Protein AF-A0A7Y9NQ61-F1 (afdb_monomer_lite)

Secondary structure (DSSP, 8-state):
-------------------------------------------------TT----HHHHHHHHHHHHHHHHHHHHHHHHHHHHHHHHHHHHHHHHHHHHHHHHHHHHHHHHHHHHHHHHHHHHHHHHHHHHHHSTT--GGGSSS--------PPPP-HHHHHHHHTSGGGGS-HHHHHHHHHHHHHHHHHHHHHHHHHHHHHHHHGGGGT---GGG--HHHHHHHHHHHHHHHHHHHHHHTTT------------------------PPPP-------------------

Radius of gyration: 41.76 Å; chains: 1; bounding box: 123×65×98 Å

Structure (mmCIF, N/CA/C/O backbone):
data_AF-A0A7Y9NQ61-F1
#
_entry.id   AF-A0A7Y9NQ61-F1
#
loop_
_atom_site.group_PDB
_atom_site.id
_atom_site.type_symbol
_atom_site.label_atom_id
_atom_site.label_alt_id
_atom_site.label_comp_id
_atom_site.label_asym_id
_atom_site.label_entity_id
_atom_site.label_seq_id
_atom_site.pdbx_PDB_ins_code
_atom_site.Cartn_x
_atom_site.Cartn_y
_atom_site.Cartn_z
_atom_site.occupancy
_atom_site.B_iso_or_equiv
_atom_site.auth_seq_id
_atom_site.auth_comp_id
_atom_site.auth_asym_id
_atom_site.auth_atom_id
_atom_site.pdbx_PDB_model_num
ATOM 1 N N . MET A 1 1 ? 23.836 -28.322 30.848 1.00 47.44 1 MET A N 1
ATOM 2 C CA . MET A 1 1 ? 25.249 -28.481 30.448 1.00 47.44 1 MET A CA 1
ATOM 3 C C . MET A 1 1 ? 25.381 -29.838 29.792 1.00 47.44 1 MET A C 1
ATOM 5 O O . MET A 1 1 ? 24.986 -30.817 30.416 1.00 47.44 1 MET A O 1
ATOM 9 N N . PRO A 1 2 ? 25.685 -29.853 28.490 1.00 51.34 2 PRO A N 1
ATOM 10 C CA . PRO A 1 2 ? 27.074 -29.831 28.038 1.00 51.34 2 PRO A CA 1
ATOM 11 C C . PRO A 1 2 ? 27.407 -28.617 27.159 1.00 51.34 2 PRO A C 1
ATOM 13 O O . PRO A 1 2 ? 26.544 -27.798 26.853 1.00 51.34 2 PRO A O 1
ATOM 16 N N . GLU A 1 3 ? 28.698 -28.499 26.886 1.00 49.50 3 GLU A N 1
ATOM 17 C CA . GLU A 1 3 ? 29.462 -27.309 26.527 1.00 49.50 3 GLU A CA 1
ATOM 18 C C . GLU A 1 3 ? 29.485 -27.003 25.019 1.00 49.50 3 GLU A C 1
ATOM 20 O O . GLU A 1 3 ? 29.396 -27.891 24.173 1.00 49.50 3 GLU A O 1
ATOM 25 N N . THR A 1 4 ? 29.641 -25.715 24.709 1.00 51.59 4 THR A N 1
ATOM 26 C CA . THR A 1 4 ? 30.076 -25.140 23.426 1.00 51.59 4 THR A CA 1
ATOM 27 C C . THR A 1 4 ? 31.520 -25.510 23.085 1.00 51.59 4 THR A C 1
ATOM 29 O O . THR A 1 4 ? 32.351 -25.551 23.992 1.00 51.59 4 THR A O 1
ATOM 32 N N . PRO A 1 5 ? 31.879 -25.568 21.791 1.00 59.50 5 PRO A N 1
ATOM 33 C CA . PRO A 1 5 ? 33.210 -25.200 21.349 1.00 59.50 5 PRO A CA 1
ATOM 34 C C . PRO A 1 5 ? 33.214 -23.829 20.662 1.00 59.50 5 PRO A C 1
ATOM 36 O O . PRO A 1 5 ? 32.501 -23.569 19.693 1.00 59.50 5 PRO A O 1
ATOM 39 N N . ASP A 1 6 ? 34.072 -22.990 21.229 1.00 44.34 6 ASP A N 1
ATOM 40 C CA . ASP A 1 6 ? 34.696 -21.782 20.702 1.00 44.34 6 ASP A CA 1
ATOM 41 C C . ASP A 1 6 ? 35.249 -21.984 19.280 1.00 44.34 6 ASP A C 1
ATOM 43 O O . ASP A 1 6 ? 35.941 -22.969 19.016 1.00 44.34 6 ASP A O 1
ATOM 47 N N . ILE A 1 7 ? 35.029 -21.015 18.387 1.00 44.81 7 ILE A N 1
ATOM 48 C CA . ILE A 1 7 ? 35.873 -20.834 17.197 1.00 44.81 7 ILE A CA 1
ATOM 49 C C . ILE A 1 7 ? 36.280 -19.362 17.135 1.00 44.81 7 ILE A C 1
ATOM 51 O O . ILE A 1 7 ? 35.632 -18.523 16.514 1.00 44.81 7 ILE A O 1
ATOM 55 N N . SER A 1 8 ? 37.393 -19.086 17.810 1.00 45.03 8 SER A N 1
ATOM 56 C CA . SER A 1 8 ? 38.247 -17.920 17.630 1.00 45.03 8 SER A CA 1
ATOM 57 C C . SER A 1 8 ? 39.513 -18.378 16.905 1.00 45.03 8 SER A C 1
ATOM 59 O O . SER A 1 8 ? 40.237 -19.237 17.408 1.00 45.03 8 SER A O 1
ATOM 61 N N . ALA A 1 9 ? 39.783 -17.825 15.721 1.00 41.53 9 ALA A N 1
ATOM 62 C CA . ALA A 1 9 ? 41.079 -17.949 15.060 1.00 41.53 9 ALA A CA 1
ATOM 63 C C . ALA A 1 9 ? 41.354 -16.734 14.156 1.00 41.53 9 ALA A C 1
ATOM 65 O O . ALA A 1 9 ? 40.892 -16.650 13.025 1.00 41.53 9 ALA A O 1
ATOM 66 N N . ALA A 1 10 ? 42.092 -15.793 14.742 1.00 38.78 10 ALA A N 1
ATOM 67 C CA . ALA A 1 10 ? 43.273 -15.103 14.218 1.00 38.78 10 ALA A CA 1
ATOM 68 C C . ALA A 1 10 ? 43.321 -14.565 12.765 1.00 38.78 10 ALA A C 1
ATOM 70 O O . ALA A 1 10 ? 43.335 -15.286 11.773 1.00 38.78 10 ALA A O 1
ATOM 71 N N . VAL A 1 11 ? 43.544 -13.249 12.737 1.00 43.88 11 VAL A N 1
ATOM 72 C CA . VAL A 1 11 ? 44.106 -12.369 11.696 1.00 43.88 11 VAL A CA 1
ATOM 73 C C . VAL A 1 11 ? 45.513 -12.822 11.248 1.00 43.88 11 VAL A C 1
ATOM 75 O O . VAL A 1 11 ? 46.249 -13.411 12.042 1.00 43.88 11 VAL A O 1
ATOM 78 N N . PRO A 1 12 ? 45.951 -12.432 10.036 1.00 46.66 12 PRO A N 1
ATOM 79 C CA . PRO A 1 12 ? 47.188 -11.653 9.972 1.00 46.66 12 PRO A CA 1
ATOM 80 C C . PRO A 1 12 ? 47.055 -10.368 9.145 1.00 46.66 12 PRO A C 1
ATOM 82 O O . PRO A 1 12 ? 46.331 -10.283 8.155 1.00 46.66 12 PRO A O 1
ATOM 85 N N . ALA A 1 13 ? 47.775 -9.363 9.631 1.00 38.78 13 ALA A N 1
ATOM 86 C CA . ALA A 1 13 ? 47.924 -8.033 9.081 1.00 38.78 13 ALA A CA 1
ATOM 87 C C . ALA A 1 13 ? 48.978 -7.978 7.959 1.00 38.78 13 ALA A C 1
ATOM 89 O O . ALA A 1 13 ? 49.832 -8.855 7.858 1.00 38.78 13 ALA A O 1
ATOM 90 N N . GLU A 1 14 ? 48.940 -6.841 7.255 1.00 35.41 14 GLU A N 1
ATOM 91 C CA . GLU A 1 14 ? 50.083 -6.111 6.686 1.00 35.41 14 GLU A CA 1
ATOM 92 C C . GLU A 1 14 ? 50.612 -6.530 5.301 1.00 35.41 14 GLU A C 1
ATOM 94 O O . GLU A 1 14 ? 51.204 -7.590 5.131 1.00 35.41 14 GLU A O 1
ATOM 99 N N . ALA A 1 15 ? 50.446 -5.630 4.317 1.00 35.84 15 ALA A N 1
ATOM 100 C CA . ALA A 1 15 ? 51.548 -5.043 3.532 1.00 35.84 15 ALA A CA 1
ATOM 101 C C . ALA A 1 15 ? 51.015 -4.099 2.425 1.00 35.84 15 ALA A C 1
ATOM 103 O O . ALA A 1 15 ? 50.496 -4.542 1.404 1.00 35.84 15 ALA A O 1
ATOM 104 N N . THR A 1 16 ? 51.197 -2.789 2.606 1.00 45.03 16 THR A N 1
ATOM 105 C CA . THR A 1 16 ? 51.339 -1.791 1.517 1.00 45.03 16 THR A CA 1
ATOM 106 C C . THR A 1 16 ? 52.803 -1.841 1.047 1.00 45.03 16 THR A C 1
ATOM 108 O O . THR A 1 16 ? 53.649 -2.051 1.923 1.00 45.03 16 THR A O 1
ATOM 111 N N . PRO A 1 17 ? 53.178 -1.670 -0.248 1.00 47.31 17 PRO A N 1
ATOM 112 C CA . PRO A 1 17 ? 53.414 -0.331 -0.863 1.00 47.31 17 PRO A CA 1
ATOM 113 C C . PRO A 1 17 ? 53.384 -0.359 -2.437 1.00 47.31 17 PRO A C 1
ATOM 115 O O . PRO A 1 17 ? 52.896 -1.341 -2.992 1.00 47.31 17 PRO A O 1
ATOM 118 N N . PRO A 1 18 ? 54.001 0.574 -3.209 1.00 48.72 18 PRO A N 1
ATOM 119 C CA . PRO A 1 18 ? 54.004 2.046 -3.178 1.00 48.72 18 PRO A CA 1
ATOM 120 C C . PRO A 1 18 ? 53.560 2.708 -4.516 1.00 48.72 18 PRO A C 1
ATOM 122 O O . PRO A 1 18 ? 53.346 2.064 -5.541 1.00 48.72 18 PRO A O 1
ATOM 125 N N . LEU A 1 19 ? 53.486 4.044 -4.465 1.00 44.78 19 LEU A N 1
ATOM 126 C CA . LEU A 1 19 ? 53.470 5.026 -5.560 1.00 44.78 19 LEU A CA 1
ATOM 127 C C . LEU A 1 19 ? 54.541 4.780 -6.645 1.00 44.78 19 LEU A C 1
ATOM 129 O O . LEU A 1 19 ? 55.659 4.381 -6.329 1.00 44.78 19 LEU A O 1
ATOM 133 N N . SER A 1 20 ? 54.227 5.135 -7.898 1.00 41.62 20 SER A N 1
ATOM 134 C CA . SER A 1 20 ? 55.217 5.346 -8.965 1.00 41.62 20 SER A CA 1
ATOM 135 C C . SER A 1 20 ? 55.001 6.717 -9.603 1.00 41.62 20 SER A C 1
ATOM 137 O O . SER A 1 20 ? 54.207 6.881 -10.529 1.00 41.62 20 SER A O 1
ATOM 139 N N . GLU A 1 21 ? 55.730 7.692 -9.076 1.00 39.34 21 GLU A N 1
ATOM 140 C CA . GLU A 1 21 ? 56.086 8.941 -9.741 1.00 39.34 21 GLU A CA 1
ATOM 141 C C . GLU A 1 21 ? 57.139 8.636 -10.818 1.00 39.34 21 GLU A C 1
ATOM 143 O O . GLU A 1 21 ? 58.031 7.812 -10.614 1.00 39.34 21 GLU A O 1
ATOM 148 N N . GLY A 1 22 ? 57.017 9.269 -11.982 1.00 35.84 22 GLY A N 1
ATOM 149 C CA . GLY A 1 22 ? 58.018 9.223 -13.045 1.00 35.84 22 GLY A CA 1
ATOM 150 C C . GLY A 1 22 ? 58.553 10.624 -13.286 1.00 35.84 22 GLY A C 1
ATOM 151 O O . GLY A 1 22 ? 57.993 11.360 -14.095 1.00 35.84 22 GLY A O 1
ATOM 152 N N . GLU A 1 23 ? 59.610 10.981 -12.561 1.00 36.97 23 GLU A N 1
ATOM 153 C CA . GLU A 1 23 ? 60.372 12.220 -12.702 1.00 36.97 23 GLU A CA 1
ATOM 154 C C . GLU A 1 23 ? 61.667 11.951 -13.505 1.00 36.97 23 GLU A C 1
ATOM 156 O O . GLU A 1 23 ? 62.421 11.028 -13.213 1.00 36.97 23 GLU A O 1
ATOM 161 N N . THR A 1 24 ? 61.836 12.728 -14.577 1.00 39.59 24 THR A N 1
ATOM 162 C CA . THR A 1 24 ? 63.038 13.420 -15.096 1.00 39.59 24 THR A CA 1
ATOM 163 C C . THR A 1 24 ? 64.467 12.868 -14.888 1.00 39.59 24 THR A C 1
ATOM 165 O O . THR A 1 24 ? 64.919 12.681 -13.768 1.00 39.59 24 THR A O 1
ATOM 168 N N . ALA A 1 25 ? 65.240 12.815 -15.988 1.00 38.78 25 ALA A N 1
ATOM 169 C CA . ALA A 1 25 ? 66.661 13.225 -16.123 1.00 38.78 25 ALA A CA 1
ATOM 170 C C . ALA A 1 25 ? 67.009 13.176 -17.635 1.00 38.78 25 ALA A C 1
ATOM 172 O O . ALA A 1 25 ? 66.718 12.173 -18.279 1.00 38.78 25 ALA A O 1
ATOM 173 N N . GLU A 1 26 ? 67.403 14.229 -18.362 1.00 39.06 26 GLU A N 1
ATOM 174 C CA . GLU A 1 26 ? 68.504 15.210 -18.245 1.00 39.06 26 GLU A CA 1
ATOM 175 C C . GLU A 1 26 ? 69.911 14.672 -18.604 1.00 39.06 26 GLU A C 1
ATOM 177 O O . GLU A 1 26 ? 70.307 13.596 -18.168 1.00 39.06 26 GLU A O 1
ATOM 182 N N . SER A 1 27 ? 70.658 15.522 -19.337 1.00 39.56 27 SER A N 1
ATOM 183 C CA . SER A 1 27 ? 72.094 15.507 -19.706 1.00 39.56 27 SER A CA 1
ATOM 184 C C . SER A 1 27 ? 72.518 14.676 -20.923 1.00 39.56 27 SER A C 1
ATOM 186 O O . SER A 1 27 ? 72.111 13.534 -21.077 1.00 39.56 27 SER A O 1
ATOM 188 N N . ALA A 1 28 ? 73.400 15.128 -21.821 1.00 39.84 28 ALA A N 1
ATOM 189 C CA . ALA A 1 28 ? 74.147 16.380 -22.043 1.00 39.84 28 ALA A CA 1
ATOM 190 C C . ALA A 1 28 ? 74.644 16.324 -23.521 1.00 39.84 28 ALA A C 1
ATOM 192 O O . ALA A 1 28 ? 74.730 15.234 -24.084 1.00 39.84 28 ALA A O 1
ATOM 193 N N . GLU A 1 29 ? 74.748 17.424 -24.280 1.00 37.31 29 GLU A N 1
ATOM 194 C CA . GLU A 1 29 ? 75.991 18.206 -24.512 1.00 37.31 29 GLU A CA 1
ATOM 195 C C . GLU A 1 29 ? 77.216 17.328 -24.909 1.00 37.31 29 GLU A C 1
ATOM 197 O O . GLU A 1 29 ? 77.492 16.332 -24.259 1.00 37.31 29 GLU A O 1
ATOM 202 N N . THR A 1 30 ? 78.025 17.561 -25.954 1.00 37.16 30 THR A N 1
ATOM 203 C CA . THR A 1 30 ? 78.502 18.813 -26.560 1.00 37.16 30 THR A CA 1
ATOM 204 C C . THR A 1 30 ? 79.227 18.506 -27.902 1.00 37.16 30 THR A C 1
ATOM 206 O O . THR A 1 30 ? 79.822 17.445 -28.076 1.00 37.16 30 THR A O 1
ATOM 209 N N . THR A 1 31 ? 79.329 19.532 -28.757 1.00 39.78 31 THR A N 1
ATOM 210 C CA . THR A 1 31 ? 80.504 19.916 -29.589 1.00 39.78 31 THR A CA 1
ATOM 211 C C . THR A 1 31 ? 80.646 19.509 -31.072 1.00 39.78 31 THR A C 1
ATOM 213 O O . THR A 1 31 ? 80.949 18.377 -31.425 1.00 39.78 31 THR A O 1
ATOM 216 N N . HIS A 1 32 ? 80.701 20.584 -31.871 1.00 37.72 32 HIS A N 1
ATOM 217 C CA . HIS A 1 32 ? 81.735 20.957 -32.857 1.00 37.72 32 HIS A CA 1
ATOM 218 C C . HIS A 1 32 ? 81.409 20.869 -34.361 1.00 37.72 32 HIS A C 1
ATOM 220 O O . HIS A 1 32 ? 81.296 19.809 -34.965 1.00 37.72 32 HIS A O 1
ATOM 226 N N . VAL A 1 33 ? 81.371 22.068 -34.951 1.00 48.41 33 VAL A N 1
ATOM 227 C CA . VAL A 1 33 ? 81.364 22.433 -36.379 1.00 48.41 33 VAL A CA 1
ATOM 228 C C . VAL A 1 33 ? 82.818 22.486 -36.884 1.00 48.41 33 VAL A C 1
ATOM 230 O O . VAL A 1 33 ? 83.686 22.911 -36.125 1.00 48.41 33 VAL A O 1
ATOM 233 N N . PRO A 1 34 ? 83.139 22.076 -38.122 1.00 49.44 34 PRO A N 1
ATOM 234 C CA . PRO A 1 34 ? 83.620 23.071 -39.101 1.00 49.44 34 PRO A CA 1
ATOM 235 C C . PRO A 1 34 ? 82.900 22.894 -40.453 1.00 49.44 34 PRO A C 1
ATOM 237 O O . PRO A 1 34 ? 82.621 21.783 -40.883 1.00 49.44 34 PRO A O 1
ATOM 240 N N . GLU A 1 35 ? 82.373 23.962 -41.049 1.00 44.34 35 GLU A N 1
ATOM 241 C CA . GLU A 1 35 ? 83.072 24.814 -42.030 1.00 44.34 35 GLU A CA 1
ATOM 242 C C . GLU A 1 35 ? 83.237 24.136 -43.402 1.00 44.34 35 GLU A C 1
ATOM 244 O O . GLU A 1 35 ? 84.104 23.291 -43.576 1.00 44.34 35 GLU A O 1
ATOM 249 N N . THR A 1 36 ? 82.410 24.509 -44.388 1.00 37.25 36 THR A N 1
ATOM 250 C CA . THR A 1 36 ? 82.813 25.128 -45.676 1.00 37.25 36 THR A CA 1
ATOM 251 C C . THR A 1 36 ? 81.702 25.025 -46.732 1.00 37.25 36 THR A C 1
ATOM 253 O O . THR A 1 36 ? 81.229 23.953 -47.083 1.00 37.25 36 THR A O 1
ATOM 256 N N . ALA A 1 37 ? 81.326 26.201 -47.238 1.00 48.75 37 ALA A N 1
ATOM 257 C CA . ALA A 1 37 ? 80.919 26.521 -48.605 1.00 48.75 37 ALA A CA 1
ATOM 258 C C . ALA A 1 37 ? 80.187 25.456 -49.450 1.00 48.75 37 ALA A C 1
ATOM 260 O O . ALA A 1 37 ? 80.798 24.550 -50.015 1.00 48.75 37 ALA A O 1
ATOM 261 N N . LYS A 1 38 ? 78.915 25.742 -49.743 1.00 45.53 38 LYS A N 1
ATOM 262 C CA . LYS A 1 38 ? 78.478 26.082 -51.108 1.00 45.53 38 LYS A CA 1
ATOM 263 C C . LYS A 1 38 ? 77.080 26.689 -51.050 1.00 45.53 38 LYS A C 1
ATOM 265 O O . LYS A 1 38 ? 76.120 26.014 -50.695 1.00 45.53 38 LYS A O 1
ATOM 270 N N . GLU A 1 39 ? 76.990 27.964 -51.418 1.00 52.12 39 GLU A N 1
ATOM 271 C CA . GLU A 1 39 ? 75.770 28.511 -52.001 1.00 52.12 39 GLU A CA 1
ATOM 272 C C . GLU A 1 39 ? 75.363 27.585 -53.149 1.00 52.12 39 GLU A C 1
ATOM 274 O O . GLU A 1 39 ? 76.063 27.462 -54.154 1.00 52.12 39 GLU A O 1
ATOM 279 N N . HIS A 1 40 ? 74.255 26.884 -52.968 1.00 49.75 40 HIS A N 1
ATOM 280 C CA . HIS A 1 40 ? 73.482 26.379 -54.080 1.00 49.75 40 HIS A CA 1
ATOM 281 C C . HIS A 1 40 ? 72.115 27.009 -53.906 1.00 49.75 40 HIS A C 1
ATOM 283 O O . HIS A 1 40 ? 71.378 26.666 -52.980 1.00 49.75 40 HIS A O 1
ATOM 289 N N . GLU A 1 41 ? 71.846 28.000 -54.752 1.00 52.34 41 GLU A N 1
ATOM 290 C CA . GLU A 1 41 ? 70.522 28.542 -54.988 1.00 52.34 41 GLU A CA 1
ATOM 291 C C . GLU A 1 41 ? 69.550 27.365 -55.085 1.00 52.34 41 GLU A C 1
ATOM 293 O O . GLU A 1 41 ? 69.505 26.629 -56.072 1.00 52.34 41 GLU A O 1
ATOM 298 N N . THR A 1 42 ? 68.786 27.151 -54.018 1.00 47.03 42 THR A N 1
ATOM 299 C CA . THR A 1 42 ? 67.558 26.379 -54.091 1.00 47.03 42 THR A CA 1
ATOM 300 C C . THR A 1 42 ? 66.593 27.293 -54.817 1.00 47.03 42 THR A C 1
ATOM 302 O O . THR A 1 42 ? 65.808 28.024 -54.218 1.00 47.03 42 THR A O 1
ATOM 305 N N . MET A 1 43 ? 66.717 27.304 -56.147 1.00 54.97 43 MET A N 1
ATOM 306 C CA . MET A 1 43 ? 65.609 27.662 -57.007 1.00 54.97 43 MET A CA 1
ATOM 307 C C . MET A 1 43 ? 64.423 26.884 -56.460 1.00 54.97 43 MET A C 1
ATOM 309 O O . MET A 1 43 ? 64.442 25.653 -56.412 1.00 54.97 43 MET A O 1
ATOM 313 N N . LEU A 1 44 ? 63.466 27.633 -55.928 1.00 54.59 44 LEU A N 1
ATOM 314 C CA . LEU A 1 44 ? 62.189 27.147 -55.459 1.00 54.59 44 LEU A CA 1
ATOM 315 C C . LEU A 1 44 ? 61.520 26.569 -56.707 1.00 54.59 44 LEU A C 1
ATOM 317 O O . LEU A 1 44 ? 60.838 27.281 -57.443 1.00 54.59 44 LEU A O 1
ATOM 321 N N . ASP A 1 45 ? 61.827 25.306 -57.008 1.00 52.34 45 ASP A N 1
ATOM 322 C CA . ASP A 1 45 ? 61.167 24.514 -58.032 1.00 52.34 45 ASP A CA 1
ATOM 323 C C . ASP A 1 45 ? 59.769 24.250 -57.485 1.00 52.34 45 ASP A C 1
ATOM 325 O O . ASP A 1 45 ? 59.461 23.234 -56.861 1.00 52.34 45 ASP A O 1
ATOM 329 N N . VAL A 1 46 ? 58.938 25.285 -57.605 1.00 60.19 46 VAL A N 1
ATOM 330 C CA . VAL A 1 46 ? 57.499 25.196 -57.468 1.00 60.19 46 VAL A CA 1
ATOM 331 C C . VAL A 1 46 ? 57.071 24.352 -58.651 1.00 60.19 46 VAL A C 1
ATOM 333 O O . VAL A 1 46 ? 56.691 24.871 -59.700 1.00 60.19 46 VAL A O 1
ATOM 336 N N . HIS A 1 47 ? 57.155 23.033 -58.494 1.00 61.66 47 HIS A N 1
ATOM 337 C CA . HIS A 1 47 ? 56.398 22.140 -59.341 1.00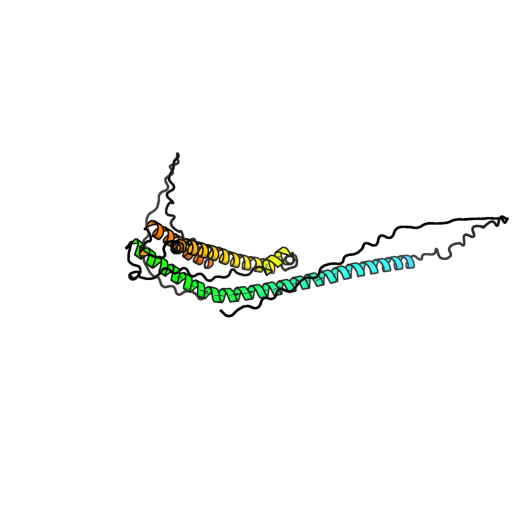 61.66 47 HIS A CA 1
ATOM 338 C C . HIS A 1 47 ? 54.952 22.647 -59.303 1.00 61.66 47 HIS A C 1
ATOM 340 O O . HIS A 1 47 ? 54.367 22.710 -58.213 1.00 61.66 47 HIS A O 1
ATOM 346 N N . PRO A 1 48 ? 54.356 23.062 -60.437 1.00 54.50 48 PRO A N 1
ATOM 347 C CA . PRO A 1 48 ? 52.929 23.302 -60.458 1.00 54.50 48 PRO A CA 1
ATOM 348 C C . PRO A 1 48 ? 52.278 22.014 -59.961 1.00 54.50 48 PRO A C 1
ATOM 350 O O . PRO A 1 48 ? 52.545 20.934 -60.489 1.00 54.50 48 PRO A O 1
ATOM 353 N N . ALA A 1 49 ? 51.493 22.116 -58.890 1.00 59.03 49 ALA A N 1
ATOM 354 C CA . ALA A 1 49 ? 50.788 20.981 -58.327 1.00 59.03 49 ALA A CA 1
ATOM 355 C C . ALA A 1 49 ? 49.880 20.394 -59.419 1.00 59.03 49 ALA A C 1
ATOM 357 O O . ALA A 1 49 ? 48.770 20.872 -59.645 1.00 59.03 49 ALA A O 1
ATOM 358 N N . HIS A 1 50 ? 50.344 19.348 -60.107 1.00 51.66 50 HIS A N 1
ATOM 359 C CA . HIS A 1 50 ? 49.624 18.669 -61.191 1.00 51.66 50 HIS A CA 1
ATOM 360 C C . HIS A 1 50 ? 48.360 17.917 -60.713 1.00 51.66 50 HIS A C 1
ATOM 362 O O . HIS A 1 50 ? 47.779 17.140 -61.464 1.00 51.66 50 HIS A O 1
ATOM 368 N N . HIS A 1 51 ? 47.884 18.189 -59.494 1.00 54.72 51 HIS A N 1
ATOM 369 C CA . HIS A 1 51 ? 46.655 17.647 -58.913 1.00 54.72 51 HIS A CA 1
ATOM 370 C C . HIS A 1 51 ? 45.630 18.719 -58.509 1.00 54.72 51 HIS A C 1
ATOM 372 O O . HIS A 1 51 ? 44.653 18.409 -57.836 1.00 54.72 51 HIS A O 1
ATOM 378 N N . ALA A 1 52 ? 45.788 19.974 -58.939 1.00 54.81 52 ALA A N 1
ATOM 379 C CA . ALA A 1 52 ? 44.772 21.009 -58.733 1.00 54.81 52 ALA A CA 1
ATOM 380 C C . ALA A 1 52 ? 43.804 21.102 -59.927 1.00 54.81 52 ALA A C 1
ATOM 382 O O . ALA A 1 52 ? 43.667 22.138 -60.571 1.00 54.81 52 ALA A O 1
ATOM 383 N N . ALA A 1 53 ? 43.124 19.999 -60.226 1.00 52.03 53 ALA A N 1
ATOM 384 C CA . ALA A 1 53 ? 41.904 20.010 -61.024 1.00 52.03 53 ALA A CA 1
ATOM 385 C C . ALA A 1 53 ? 40.855 19.193 -60.272 1.00 52.03 53 ALA A C 1
ATOM 387 O O . ALA A 1 53 ? 40.485 18.099 -60.694 1.00 52.03 53 ALA A O 1
ATOM 388 N N . SER A 1 54 ? 40.406 19.714 -59.124 1.00 61.66 54 SER A N 1
ATOM 389 C CA . SER A 1 54 ? 39.240 19.179 -58.431 1.00 61.66 54 SER A CA 1
ATOM 390 C C . SER A 1 54 ? 38.048 19.301 -59.376 1.00 61.66 54 SER A C 1
ATOM 392 O O . SER A 1 54 ? 37.457 20.364 -59.575 1.00 61.66 54 SER A O 1
ATOM 394 N N . SER A 1 55 ? 37.725 18.201 -60.049 1.00 78.50 55 SER A N 1
ATOM 395 C CA . SER A 1 55 ? 36.515 18.147 -60.853 1.00 78.50 55 SER A CA 1
ATOM 396 C C . SER A 1 55 ? 35.329 18.339 -59.906 1.00 78.50 55 SER A C 1
ATOM 398 O O . SER A 1 55 ? 35.302 17.767 -58.817 1.00 78.50 55 SER A O 1
ATOM 400 N N . TRP A 1 56 ? 34.320 19.119 -60.300 1.00 86.12 56 TRP A N 1
ATOM 401 C CA . TRP A 1 56 ? 33.087 19.276 -59.512 1.00 86.12 56 TRP A CA 1
ATOM 402 C C . TRP A 1 56 ? 32.511 17.922 -59.066 1.00 86.12 56 TRP A C 1
ATOM 404 O O . TRP A 1 56 ? 32.001 17.790 -57.958 1.00 86.12 56 TRP A O 1
ATOM 414 N N . LYS A 1 57 ? 32.676 16.889 -59.901 1.00 86.31 57 LYS A N 1
ATOM 415 C CA . LYS A 1 57 ? 32.335 15.497 -59.594 1.00 86.31 57 LYS A CA 1
ATOM 416 C C . LYS A 1 57 ? 33.047 14.971 -58.342 1.00 86.31 57 LYS A C 1
ATOM 418 O O . LYS A 1 57 ? 32.401 14.365 -57.498 1.00 86.31 57 LYS A O 1
ATOM 423 N N . GLU A 1 58 ? 34.351 15.186 -58.217 1.00 83.75 58 GLU A N 1
ATOM 424 C CA . GLU A 1 58 ? 35.140 14.742 -57.066 1.00 83.75 58 GLU A CA 1
ATOM 425 C C . GLU A 1 58 ? 34.729 15.468 -55.784 1.00 83.75 58 GLU A C 1
ATOM 427 O O . GLU A 1 58 ? 34.578 14.832 -54.743 1.00 83.75 58 GLU A O 1
ATOM 432 N N . PHE A 1 59 ? 34.442 16.767 -55.868 1.00 86.19 59 PHE A N 1
ATOM 433 C CA . PHE A 1 59 ? 33.899 17.530 -54.745 1.00 86.19 59 PHE A CA 1
ATOM 434 C C . PHE A 1 59 ? 32.546 16.973 -54.265 1.00 86.19 59 PHE A C 1
ATOM 436 O O . PHE A 1 59 ? 32.364 16.732 -53.070 1.00 86.19 59 PHE A O 1
ATOM 443 N N . PHE A 1 60 ? 31.619 16.680 -55.186 1.00 92.56 60 PHE A N 1
ATOM 444 C CA . PHE A 1 60 ? 30.335 16.063 -54.833 1.00 92.56 60 PHE A CA 1
ATOM 445 C C . PHE A 1 60 ? 30.492 14.661 -54.237 1.00 92.56 60 PHE A C 1
ATOM 447 O O . PHE A 1 60 ? 29.753 14.317 -53.320 1.00 92.56 60 PHE A O 1
ATOM 454 N N . ILE A 1 61 ? 31.458 13.866 -54.707 1.00 92.94 61 ILE A N 1
ATOM 455 C CA . ILE A 1 61 ? 31.749 12.542 -54.135 1.00 92.94 61 ILE A CA 1
ATOM 456 C C . ILE A 1 61 ? 32.254 12.668 -52.693 1.00 92.94 61 ILE A C 1
ATOM 458 O O . ILE A 1 61 ? 31.796 11.923 -51.825 1.00 92.94 61 ILE A O 1
ATOM 462 N N . HIS A 1 62 ? 33.145 13.623 -52.411 1.00 92.94 62 HIS A N 1
ATOM 463 C CA . HIS A 1 62 ? 33.636 13.864 -51.051 1.00 92.94 62 HIS A CA 1
ATOM 464 C C . HIS A 1 62 ? 32.499 14.266 -50.109 1.00 92.94 62 HIS A C 1
ATOM 466 O O . HIS A 1 62 ? 32.342 13.664 -49.047 1.00 92.94 62 HIS A O 1
ATOM 472 N N . ILE A 1 63 ? 31.654 15.218 -50.520 1.00 95.69 63 ILE A N 1
ATOM 473 C CA . ILE A 1 63 ? 30.485 15.621 -49.728 1.00 95.69 63 ILE A CA 1
ATOM 474 C C . ILE A 1 63 ? 29.533 14.444 -49.524 1.00 95.69 63 ILE A C 1
ATOM 476 O O . ILE A 1 63 ? 29.124 14.191 -48.395 1.00 95.69 63 ILE A O 1
ATOM 480 N N . ALA A 1 64 ? 29.199 13.702 -50.583 1.00 95.06 64 ALA A N 1
ATOM 481 C CA . ALA A 1 64 ? 28.300 12.556 -50.488 1.00 95.06 64 ALA A CA 1
ATOM 482 C C . ALA A 1 64 ? 28.827 11.504 -49.504 1.00 95.06 64 ALA A C 1
ATOM 484 O O . ALA A 1 64 ? 28.057 10.956 -48.722 1.00 95.06 64 ALA A O 1
ATOM 485 N N . THR A 1 65 ? 30.140 11.270 -49.497 1.00 96.25 65 THR A N 1
ATOM 486 C CA . THR A 1 65 ? 30.781 10.324 -48.578 1.00 96.25 65 THR A CA 1
ATOM 487 C C . THR A 1 65 ? 30.711 10.812 -47.128 1.00 96.25 65 THR A C 1
ATOM 489 O O . THR A 1 65 ? 30.348 10.033 -46.249 1.00 96.25 65 THR A O 1
ATOM 492 N N . ILE A 1 66 ? 30.983 12.098 -46.867 1.00 96.31 66 ILE A N 1
ATOM 493 C CA . ILE A 1 66 ? 30.866 12.692 -45.521 1.00 96.31 66 ILE A CA 1
ATOM 494 C C . ILE A 1 66 ? 29.417 12.622 -45.027 1.00 96.31 66 ILE A C 1
ATOM 496 O O . ILE A 1 66 ? 29.163 12.160 -43.917 1.00 96.31 66 ILE A O 1
ATOM 500 N N . VAL A 1 67 ? 28.458 13.033 -45.859 1.00 97.94 67 VAL A N 1
ATOM 501 C CA . VAL A 1 67 ? 27.029 13.001 -45.519 1.00 97.94 67 VAL A CA 1
ATOM 502 C C . VAL A 1 67 ? 26.569 11.571 -45.251 1.00 97.94 67 VAL A C 1
ATOM 504 O O . VAL A 1 67 ? 25.868 11.340 -44.272 1.00 97.94 67 VAL A O 1
ATOM 507 N N . LEU A 1 68 ? 26.995 10.598 -46.061 1.00 97.62 68 LEU A N 1
ATOM 508 C CA . LEU A 1 68 ? 26.656 9.193 -45.848 1.00 97.62 68 LEU A CA 1
ATOM 509 C C . LEU A 1 68 ? 27.206 8.672 -44.515 1.00 97.62 68 LEU A C 1
ATOM 511 O O . LEU A 1 68 ? 26.478 8.010 -43.780 1.00 97.62 68 LEU A O 1
ATOM 515 N N . GLY A 1 69 ? 28.453 9.009 -44.175 1.00 98.06 69 GLY A N 1
ATOM 516 C CA . GLY A 1 69 ? 29.038 8.664 -42.879 1.00 98.06 69 GLY A CA 1
ATOM 517 C C . GLY A 1 69 ? 28.239 9.239 -41.705 1.00 98.06 69 GLY A C 1
ATOM 518 O O . GLY A 1 69 ? 27.922 8.512 -40.766 1.00 98.06 69 GLY A O 1
ATOM 519 N N . LEU A 1 70 ? 27.845 10.514 -41.789 1.00 97.56 70 LEU A N 1
ATOM 520 C CA . LEU A 1 70 ? 27.041 11.177 -40.755 1.00 97.56 70 LEU A CA 1
ATOM 521 C C . LEU A 1 70 ? 25.631 10.585 -40.636 1.00 97.56 70 LEU A C 1
ATOM 523 O O . LEU A 1 70 ? 25.158 10.356 -39.526 1.00 97.56 70 LEU A O 1
ATOM 527 N N . LEU A 1 71 ? 24.971 10.293 -41.760 1.00 97.38 71 LEU A N 1
ATOM 528 C CA . LEU A 1 71 ? 23.647 9.667 -41.759 1.00 97.38 71 LEU A CA 1
ATOM 529 C C . LEU A 1 71 ? 23.678 8.273 -41.131 1.00 97.38 71 LEU A C 1
ATOM 531 O O . LEU A 1 71 ? 22.763 7.921 -40.392 1.00 97.38 71 LEU A O 1
ATOM 535 N N . ILE A 1 72 ? 24.725 7.490 -41.401 1.00 96.75 72 ILE A N 1
ATOM 536 C CA . ILE A 1 72 ? 24.894 6.167 -40.792 1.00 96.75 72 ILE A CA 1
ATOM 537 C C . ILE A 1 72 ? 25.138 6.301 -39.288 1.00 96.75 72 ILE A C 1
ATOM 539 O O . ILE A 1 72 ? 24.509 5.581 -38.518 1.00 96.75 72 ILE A O 1
ATOM 543 N N . ALA A 1 73 ? 26.008 7.224 -38.867 1.00 96.94 73 ALA A N 1
ATOM 544 C CA . ALA A 1 73 ? 26.302 7.438 -37.452 1.00 96.94 73 ALA A CA 1
ATOM 545 C C . ALA A 1 73 ? 25.032 7.794 -36.659 1.00 96.94 73 ALA A C 1
ATOM 547 O O . ALA A 1 73 ? 24.687 7.092 -35.710 1.00 96.94 73 ALA A O 1
ATOM 548 N N . VAL A 1 74 ? 24.286 8.806 -37.113 1.00 97.12 74 VAL A N 1
ATOM 549 C CA . VAL A 1 74 ? 23.038 9.242 -36.462 1.00 97.12 74 VAL A CA 1
ATOM 550 C C . VAL A 1 74 ? 21.951 8.169 -36.565 1.00 97.12 74 VAL A C 1
ATOM 552 O O . VAL A 1 74 ? 21.222 7.923 -35.608 1.00 97.12 74 VAL A O 1
ATOM 555 N N . GLY A 1 75 ? 21.842 7.490 -37.710 1.00 96.31 75 GLY A N 1
ATOM 556 C CA . GLY A 1 75 ? 20.855 6.430 -37.904 1.00 96.31 75 GLY A CA 1
ATOM 557 C C . GLY A 1 75 ? 21.056 5.250 -36.951 1.00 96.31 75 GLY A C 1
ATOM 558 O O . GLY A 1 75 ? 20.080 4.722 -36.420 1.00 96.31 75 GLY A O 1
ATOM 559 N N . LEU A 1 76 ? 22.307 4.853 -36.702 1.00 97.12 76 LEU A N 1
ATOM 560 C CA . LEU A 1 76 ? 22.628 3.778 -35.762 1.00 97.12 76 LEU A CA 1
ATOM 561 C C . LEU A 1 76 ? 22.387 4.187 -34.310 1.00 97.12 76 LEU A C 1
ATOM 563 O O . LEU A 1 76 ? 21.836 3.390 -33.554 1.00 97.12 76 LEU A O 1
ATOM 567 N N . GLU A 1 77 ? 22.748 5.414 -33.937 1.00 95.75 77 GLU A N 1
ATOM 568 C CA . GLU A 1 77 ? 22.485 5.961 -32.603 1.00 95.75 77 GLU A CA 1
ATOM 569 C C . GLU A 1 77 ? 20.986 5.916 -32.280 1.00 95.75 77 GLU A C 1
ATOM 571 O O . GLU A 1 77 ? 20.574 5.290 -31.303 1.00 95.75 77 GLU A O 1
ATOM 576 N N . GLN A 1 78 ? 20.160 6.447 -33.184 1.00 95.19 78 GLN A N 1
ATOM 577 C CA . GLN A 1 78 ? 18.706 6.462 -33.022 1.00 95.19 78 GLN A CA 1
ATOM 578 C C . GLN A 1 78 ? 18.090 5.053 -33.039 1.00 95.19 78 GLN A C 1
ATOM 580 O O . GLN A 1 78 ? 17.134 4.777 -32.312 1.00 95.19 78 GLN A O 1
ATOM 585 N N . ALA A 1 79 ? 18.633 4.124 -33.834 1.00 95.38 79 ALA A N 1
ATOM 586 C CA . ALA A 1 79 ? 18.150 2.744 -33.867 1.00 95.38 79 ALA A CA 1
ATOM 587 C C . ALA A 1 79 ? 18.448 1.980 -32.564 1.00 95.38 79 ALA A C 1
ATOM 589 O O . ALA A 1 79 ? 17.595 1.228 -32.081 1.00 95.38 79 ALA A O 1
ATOM 590 N N . VAL A 1 80 ? 19.643 2.162 -31.992 1.00 96.69 80 VAL A N 1
ATOM 591 C CA . VAL A 1 80 ? 20.034 1.529 -30.724 1.00 96.69 80 VAL A CA 1
ATOM 592 C C . VAL A 1 80 ? 19.225 2.107 -29.569 1.00 96.69 80 VAL A C 1
ATOM 594 O O . VAL A 1 80 ? 18.665 1.334 -28.794 1.00 96.69 80 VAL A O 1
ATOM 597 N N . GLU A 1 81 ? 19.096 3.430 -29.499 1.00 96.06 81 GLU A N 1
ATOM 598 C CA . GLU A 1 81 ? 18.291 4.121 -28.488 1.00 96.06 81 GLU A CA 1
ATOM 599 C C . GLU A 1 81 ? 16.827 3.659 -28.530 1.00 96.06 81 GLU A C 1
ATOM 601 O O . GLU A 1 81 ? 16.265 3.239 -27.517 1.00 96.06 81 GLU A O 1
ATOM 606 N N . HIS A 1 82 ? 16.228 3.586 -29.724 1.00 95.00 82 HIS A N 1
ATOM 607 C CA . HIS A 1 82 ? 14.875 3.054 -29.881 1.00 95.00 82 HIS A CA 1
ATOM 608 C C . HIS A 1 82 ? 14.756 1.598 -29.403 1.00 95.00 82 HIS A C 1
ATOM 610 O O . HIS A 1 82 ? 13.772 1.226 -28.756 1.00 95.00 82 HIS A O 1
ATOM 616 N N . SER A 1 83 ? 15.750 0.752 -29.697 1.00 95.75 83 SER A N 1
ATOM 617 C CA . SER A 1 83 ? 15.758 -0.626 -29.201 1.00 95.75 83 SER A CA 1
ATOM 618 C C . SER A 1 83 ? 15.940 -0.706 -27.684 1.00 95.75 83 SER A C 1
ATOM 620 O O . SER A 1 83 ? 15.424 -1.652 -27.089 1.00 95.75 83 SER A O 1
ATOM 622 N N . HIS A 1 84 ? 16.676 0.224 -27.076 1.00 96.44 84 HIS A N 1
ATOM 623 C CA . HIS A 1 84 ? 16.894 0.286 -25.633 1.00 96.44 84 HIS A CA 1
ATOM 624 C C . HIS A 1 84 ? 15.592 0.624 -24.908 1.00 96.44 84 HIS A C 1
ATOM 626 O O . HIS A 1 84 ? 15.115 -0.185 -24.115 1.00 96.44 84 HIS A O 1
ATOM 632 N N . HIS A 1 85 ? 14.935 1.716 -25.309 1.00 97.00 85 HIS A N 1
ATOM 633 C CA . HIS A 1 85 ? 13.649 2.145 -24.752 1.00 97.00 85 HIS A CA 1
ATOM 634 C C . HIS A 1 85 ? 12.585 1.045 -24.824 1.00 97.00 85 HIS A C 1
ATOM 636 O O . HIS A 1 85 ? 11.831 0.815 -23.881 1.00 97.00 85 HIS A O 1
ATOM 642 N N . ARG A 1 86 ? 12.532 0.300 -25.937 1.00 96.44 86 ARG A N 1
ATOM 643 C CA . ARG A 1 86 ? 11.587 -0.817 -26.072 1.00 96.44 86 ARG A CA 1
ATOM 644 C C . ARG A 1 86 ? 11.866 -1.968 -25.108 1.00 96.44 86 ARG A C 1
ATOM 646 O O . ARG A 1 86 ? 10.913 -2.637 -24.714 1.00 96.44 86 ARG A O 1
ATOM 653 N N . ARG A 1 87 ? 13.133 -2.230 -24.773 1.00 97.12 87 ARG A N 1
ATOM 654 C CA . ARG A 1 87 ? 13.505 -3.260 -23.793 1.00 97.12 87 ARG A CA 1
ATOM 655 C C . ARG A 1 87 ? 13.187 -2.800 -22.377 1.00 97.12 87 ARG A C 1
ATOM 657 O O . ARG A 1 87 ? 12.529 -3.553 -21.676 1.00 97.12 87 ARG A O 1
ATOM 664 N N . GLU A 1 88 ? 13.543 -1.568 -22.020 1.00 97.06 88 GLU A N 1
ATOM 665 C CA . GLU A 1 88 ? 13.225 -0.985 -20.707 1.00 97.06 88 GLU A CA 1
ATOM 666 C C . GLU A 1 88 ? 11.720 -1.015 -20.426 1.00 97.06 88 GLU A C 1
ATOM 668 O O . GLU A 1 88 ? 11.282 -1.501 -19.389 1.00 97.06 88 GLU A O 1
ATOM 673 N N . VAL A 1 89 ? 10.898 -0.582 -21.389 1.00 98.19 89 VAL A N 1
ATOM 674 C CA . VAL A 1 89 ? 9.435 -0.643 -21.250 1.00 98.19 89 VAL A CA 1
ATOM 675 C C . VAL A 1 89 ? 8.936 -2.087 -21.116 1.00 98.19 89 VAL A C 1
ATOM 677 O O . VAL A 1 89 ? 7.979 -2.342 -20.387 1.00 98.19 89 VAL A O 1
ATOM 680 N N . ALA A 1 90 ? 9.536 -3.046 -21.826 1.00 98.06 90 ALA A N 1
ATOM 681 C CA . ALA A 1 90 ? 9.129 -4.448 -21.739 1.00 98.06 90 ALA A CA 1
ATOM 682 C C . ALA A 1 90 ? 9.476 -5.078 -20.381 1.00 98.06 90 ALA A C 1
ATOM 684 O O . ALA A 1 90 ? 8.669 -5.837 -19.852 1.00 98.06 90 ALA A O 1
ATOM 685 N N . GLU A 1 91 ? 10.638 -4.746 -19.821 1.00 98.00 91 GLU A N 1
ATOM 686 C CA . GLU A 1 91 ? 11.076 -5.190 -18.496 1.00 98.00 91 GLU A CA 1
ATOM 687 C C . GLU A 1 91 ? 10.163 -4.631 -17.401 1.00 98.00 91 GLU A C 1
ATOM 689 O O . GLU A 1 91 ? 9.569 -5.401 -16.650 1.00 98.00 91 GLU A O 1
ATOM 694 N N . VAL A 1 92 ? 9.917 -3.317 -17.409 1.00 98.12 92 VAL A N 1
ATOM 695 C CA . VAL A 1 92 ? 9.005 -2.675 -16.450 1.00 98.12 92 VAL A CA 1
ATOM 696 C C . VAL A 1 92 ? 7.590 -3.256 -16.534 1.00 98.12 92 VAL A C 1
ATOM 698 O O . VAL A 1 92 ? 6.948 -3.487 -15.512 1.00 98.12 92 VAL A O 1
ATOM 701 N N . ARG A 1 93 ? 7.083 -3.553 -17.737 1.00 98.19 93 ARG A N 1
ATOM 702 C CA . ARG A 1 93 ? 5.773 -4.211 -17.891 1.00 98.19 93 ARG A CA 1
ATOM 703 C C . ARG A 1 93 ? 5.724 -5.588 -17.244 1.00 98.19 93 ARG A C 1
ATOM 705 O O . ARG A 1 93 ? 4.685 -5.959 -16.702 1.00 98.19 93 ARG A O 1
ATOM 712 N N . GLU A 1 94 ? 6.807 -6.349 -17.333 1.00 98.31 94 GLU A N 1
ATOM 713 C CA . GLU A 1 94 ? 6.878 -7.676 -16.731 1.00 98.31 94 GLU A CA 1
ATOM 714 C C . GLU A 1 94 ? 6.912 -7.589 -15.202 1.00 98.31 94 GLU A C 1
ATOM 716 O O . GLU A 1 94 ? 6.174 -8.315 -14.535 1.00 98.31 94 GLU A O 1
ATOM 721 N N . GLU A 1 95 ? 7.674 -6.643 -14.651 1.00 98.12 95 GLU A N 1
ATOM 722 C CA . GLU A 1 95 ? 7.700 -6.368 -13.211 1.00 98.12 95 GLU A CA 1
ATOM 723 C C . GLU A 1 95 ? 6.328 -5.928 -12.688 1.00 98.12 95 GLU A C 1
ATOM 725 O O . GLU A 1 95 ? 5.821 -6.505 -11.725 1.00 98.12 95 GLU A O 1
ATOM 730 N N . LEU A 1 96 ? 5.671 -4.976 -13.361 1.00 98.00 96 LEU A N 1
ATOM 731 C CA . LEU A 1 96 ? 4.327 -4.512 -12.996 1.00 98.00 96 LEU A CA 1
ATOM 732 C C . LEU A 1 96 ? 3.285 -5.631 -13.082 1.00 98.00 96 LEU A C 1
ATOM 734 O O . LEU A 1 96 ? 2.364 -5.701 -12.267 1.00 98.00 96 LEU A O 1
ATOM 738 N N . ARG A 1 97 ? 3.413 -6.529 -14.063 1.00 97.50 97 ARG A N 1
ATOM 739 C CA . ARG A 1 97 ? 2.541 -7.702 -14.186 1.00 97.50 97 ARG A CA 1
ATOM 740 C C . ARG A 1 97 ? 2.753 -8.673 -13.027 1.00 97.50 97 ARG A C 1
ATOM 742 O O . ARG A 1 97 ? 1.767 -9.161 -12.478 1.00 97.50 97 ARG A O 1
ATOM 749 N N . GLY A 1 98 ? 4.006 -8.933 -12.657 1.00 97.81 98 GLY A N 1
ATOM 750 C CA . GLY A 1 98 ? 4.353 -9.756 -11.500 1.00 97.81 98 GLY A CA 1
ATOM 751 C C . GLY A 1 98 ? 3.824 -9.170 -10.190 1.00 97.81 98 GLY A C 1
ATOM 752 O O . GLY A 1 98 ? 3.186 -9.879 -9.416 1.00 97.81 98 GLY A O 1
ATOM 753 N N . GLU A 1 99 ? 4.008 -7.865 -9.980 1.00 97.62 99 GLU A N 1
ATOM 754 C CA . GLU A 1 99 ? 3.523 -7.155 -8.792 1.00 97.62 99 GLU A CA 1
ATOM 755 C C . GLU A 1 99 ? 1.990 -7.181 -8.690 1.00 97.62 99 GLU A C 1
ATOM 757 O O . GLU A 1 99 ? 1.429 -7.478 -7.634 1.00 97.62 99 GLU A O 1
ATOM 762 N N . ARG A 1 100 ? 1.283 -6.960 -9.806 1.00 95.94 100 ARG A N 1
ATOM 763 C CA . ARG A 1 100 ? -0.183 -7.066 -9.844 1.00 95.94 100 ARG A CA 1
ATOM 764 C C . ARG A 1 100 ? -0.681 -8.464 -9.503 1.00 95.94 100 ARG A C 1
ATOM 766 O O . ARG A 1 100 ? -1.689 -8.576 -8.809 1.00 95.94 100 ARG A O 1
ATOM 773 N N . GLU A 1 101 ? -0.021 -9.511 -9.991 1.00 95.81 101 GLU A N 1
ATOM 774 C CA . GLU A 1 101 ? -0.416 -10.886 -9.674 1.00 95.81 101 GLU A CA 1
ATOM 775 C C . GLU A 1 101 ? -0.176 -11.205 -8.193 1.00 95.81 101 GLU A C 1
ATOM 777 O O . GLU A 1 101 ? -1.063 -11.744 -7.534 1.00 95.81 101 GLU A O 1
ATOM 782 N N . ALA A 1 102 ? 0.960 -10.772 -7.638 1.00 94.69 102 ALA A N 1
ATOM 783 C CA . ALA A 1 102 ? 1.235 -10.899 -6.209 1.00 94.69 102 ALA A CA 1
ATOM 784 C C . ALA A 1 102 ? 0.169 -10.185 -5.361 1.00 94.69 102 ALA A C 1
ATOM 786 O O . ALA A 1 102 ? -0.368 -10.770 -4.422 1.00 94.69 102 ALA A O 1
ATOM 787 N N . ASN A 1 10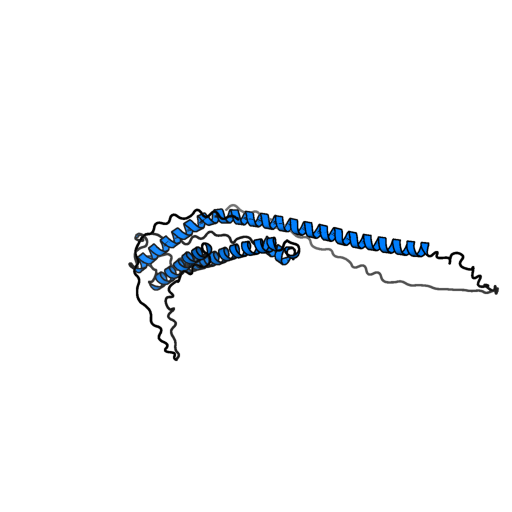3 ? -0.213 -8.959 -5.733 1.00 94.56 103 ASN A N 1
ATOM 788 C CA . ASN A 1 103 ? -1.282 -8.231 -5.050 1.00 94.56 103 ASN A CA 1
ATOM 789 C C . ASN A 1 103 ? -2.632 -8.960 -5.164 1.00 94.56 103 ASN A C 1
ATOM 791 O O . ASN A 1 103 ? -3.349 -9.072 -4.171 1.00 94.56 103 ASN A O 1
ATOM 795 N N . LYS A 1 104 ? -2.981 -9.508 -6.338 1.00 92.12 104 LYS A N 1
ATOM 796 C CA . LYS A 1 104 ? -4.213 -10.302 -6.531 1.00 92.12 104 LYS A CA 1
ATOM 797 C C . LYS A 1 104 ? -4.272 -11.516 -5.605 1.00 92.12 104 LYS A C 1
ATOM 799 O O . LYS A 1 104 ? -5.332 -11.800 -5.041 1.00 92.12 104 LYS A O 1
ATOM 804 N N . ASP A 1 105 ? -3.162 -12.228 -5.456 1.00 91.00 105 ASP A N 1
ATOM 805 C CA . ASP A 1 105 ? -3.089 -13.374 -4.556 1.00 91.00 105 ASP A CA 1
ATOM 806 C C . ASP A 1 105 ? -3.183 -12.946 -3.086 1.00 91.00 105 ASP A C 1
ATOM 808 O O . ASP A 1 105 ? -3.956 -13.555 -2.340 1.00 91.00 105 ASP A O 1
ATOM 812 N N . SER A 1 106 ? -2.530 -11.845 -2.698 1.00 89.31 106 SER A N 1
ATOM 813 C CA . SER A 1 106 ? -2.689 -11.246 -1.367 1.00 89.31 106 SER A CA 1
ATOM 814 C C . SER A 1 106 ? -4.152 -10.893 -1.080 1.00 89.31 106 SER A C 1
ATOM 816 O O . SER A 1 106 ? -4.694 -11.316 -0.063 1.00 89.31 106 SER A O 1
ATOM 818 N N . PHE A 1 107 ? -4.869 -10.228 -1.995 1.00 88.19 107 PHE A N 1
ATOM 819 C CA . PHE A 1 107 ? -6.293 -9.911 -1.792 1.00 88.19 107 PHE A CA 1
ATOM 820 C C . PHE A 1 107 ? -7.161 -11.136 -1.503 1.00 88.19 107 PHE A C 1
ATOM 822 O O . PHE A 1 107 ? -8.125 -11.054 -0.732 1.00 88.19 107 PHE A O 1
ATOM 829 N N . ARG A 1 108 ? -6.833 -12.284 -2.105 1.00 86.31 108 ARG A N 1
ATOM 830 C CA . ARG A 1 108 ? -7.588 -13.521 -1.897 1.00 86.31 108 ARG A CA 1
ATOM 831 C C . ARG A 1 108 ? -7.460 -14.027 -0.462 1.00 86.31 108 ARG A C 1
ATOM 833 O O . ARG A 1 108 ? -8.472 -14.434 0.110 1.00 86.31 108 ARG A O 1
ATOM 840 N N . SER A 1 109 ? -6.260 -13.998 0.120 1.00 83.69 109 SER A N 1
ATOM 841 C CA . SER A 1 109 ? -6.067 -14.346 1.534 1.00 83.69 109 SER A CA 1
ATOM 842 C C . SER A 1 109 ? -6.666 -13.291 2.461 1.00 83.69 109 SER A C 1
ATOM 844 O O . SER A 1 109 ? -7.405 -13.637 3.382 1.00 83.69 109 SER A O 1
ATOM 846 N N . GLU A 1 110 ? -6.444 -12.013 2.155 1.00 86.50 110 GLU A N 1
ATOM 847 C CA . GLU A 1 110 ? -6.897 -10.878 2.966 1.00 86.50 110 GLU A CA 1
ATOM 848 C C . GLU A 1 110 ? -8.422 -10.831 3.116 1.00 86.50 110 GLU A C 1
ATOM 850 O O . GLU A 1 110 ? -8.935 -10.540 4.189 1.00 86.50 110 GLU A O 1
ATOM 855 N N . THR A 1 111 ? -9.181 -11.206 2.080 1.00 86.12 111 THR A N 1
ATOM 856 C CA . THR A 1 111 ? -10.656 -11.233 2.156 1.00 86.12 111 THR A CA 1
ATOM 857 C C . THR A 1 111 ? -11.171 -12.175 3.254 1.00 86.12 111 THR A C 1
ATOM 859 O O . THR A 1 111 ? -12.238 -11.945 3.825 1.00 86.12 111 THR A O 1
ATOM 862 N N . THR A 1 112 ? -10.447 -13.261 3.540 1.00 86.94 112 THR A N 1
ATOM 863 C CA . THR A 1 112 ? -10.833 -14.197 4.607 1.00 86.94 112 THR A CA 1
ATOM 864 C C . THR A 1 112 ? -10.486 -13.629 5.977 1.00 86.94 112 THR A C 1
ATOM 866 O O . THR A 1 112 ? -11.344 -13.656 6.858 1.00 86.94 112 THR A O 1
ATOM 869 N N . ASN A 1 113 ? -9.282 -13.067 6.126 1.00 87.62 113 ASN A N 1
ATOM 870 C CA . ASN A 1 113 ? -8.851 -12.411 7.363 1.00 87.62 113 ASN A CA 1
ATOM 871 C C . ASN A 1 113 ? -9.808 -11.279 7.727 1.00 87.62 113 ASN A C 1
ATOM 873 O O . ASN A 1 113 ? -10.345 -11.271 8.826 1.00 87.62 113 ASN A O 1
ATOM 877 N N . TRP A 1 114 ? -10.150 -10.430 6.758 1.00 86.69 114 TRP A N 1
ATOM 878 C CA . TRP A 1 114 ? -11.063 -9.311 6.953 1.00 86.69 114 TRP A CA 1
ATOM 879 C C . TRP A 1 114 ? -12.427 -9.724 7.524 1.00 86.69 114 TRP A C 1
ATOM 881 O O . TRP A 1 114 ? -12.964 -9.088 8.428 1.00 86.69 114 TRP A O 1
ATOM 891 N N . ARG A 1 115 ? -12.989 -10.843 7.047 1.00 89.25 115 ARG A N 1
ATOM 892 C CA . ARG A 1 115 ? -14.263 -11.367 7.571 1.00 89.25 115 ARG A CA 1
ATOM 893 C C . ARG A 1 115 ? -14.151 -11.844 9.013 1.00 89.25 115 ARG A C 1
ATOM 895 O O . ARG A 1 115 ? -15.123 -11.733 9.758 1.00 89.25 115 ARG A O 1
ATOM 902 N N . TRP A 1 116 ? -13.014 -12.423 9.386 1.00 91.12 116 TRP A N 1
ATOM 903 C CA . TRP A 1 116 ? -12.761 -12.831 10.764 1.00 91.12 116 TRP A CA 1
ATOM 904 C C . TRP A 1 116 ? -12.539 -11.618 11.663 1.00 91.12 116 TRP A C 1
ATOM 906 O O . TRP A 1 116 ? -13.212 -11.523 12.683 1.00 91.12 116 TRP A O 1
ATOM 916 N N . GLU A 1 117 ? -11.722 -10.657 11.233 1.00 91.56 117 GLU A N 1
ATOM 917 C CA . GLU A 1 117 ? -11.479 -9.397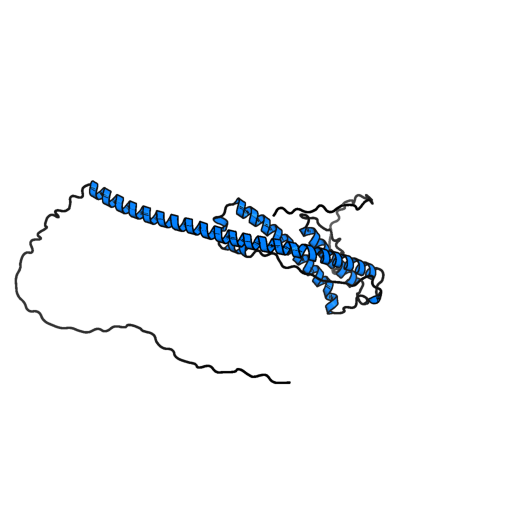 11.947 1.00 91.56 117 GLU A CA 1
ATOM 918 C C . GLU A 1 117 ? -12.791 -8.636 12.190 1.00 91.56 117 GLU A C 1
ATOM 920 O O . GLU A 1 117 ? -13.096 -8.262 13.320 1.00 91.56 117 GLU A O 1
ATOM 925 N N . THR A 1 118 ? -13.647 -8.517 11.171 1.00 92.38 118 THR A N 1
ATOM 926 C CA . THR A 1 118 ? -14.977 -7.896 11.303 1.00 92.38 118 THR A CA 1
ATOM 927 C C . THR A 1 118 ? -15.820 -8.586 12.381 1.00 92.38 118 THR A C 1
ATOM 929 O O . THR A 1 118 ? -16.382 -7.925 13.254 1.00 92.38 118 THR A O 1
ATOM 932 N N . ALA A 1 119 ? -15.896 -9.921 12.356 1.00 93.81 119 ALA A N 1
ATOM 933 C CA . ALA A 1 119 ? -16.675 -10.680 13.334 1.00 93.81 119 ALA A CA 1
ATOM 934 C C . ALA A 1 119 ? -16.116 -10.542 14.763 1.00 93.81 119 ALA A C 1
ATOM 936 O O . ALA A 1 119 ? -16.881 -10.506 15.730 1.00 93.81 119 ALA A O 1
ATOM 937 N N . GLU A 1 120 ? -14.795 -10.443 14.907 1.00 94.75 120 GLU A N 1
ATOM 938 C CA . GLU A 1 120 ? -14.136 -10.197 16.190 1.00 94.75 120 GLU A CA 1
ATOM 939 C C . GLU A 1 120 ? -14.432 -8.792 16.721 1.00 94.75 120 GLU A C 1
ATOM 941 O O . GLU A 1 120 ? -14.816 -8.654 17.884 1.00 94.75 120 GLU A O 1
ATOM 946 N N . LEU A 1 121 ? -14.355 -7.760 15.877 1.00 95.19 121 LEU A N 1
ATOM 947 C CA . LEU A 1 121 ? -14.694 -6.386 16.254 1.00 95.19 121 LEU A CA 1
ATOM 948 C C . LEU A 1 121 ? -16.173 -6.249 16.645 1.00 95.19 121 LEU A C 1
ATOM 950 O O . LEU A 1 121 ? -16.493 -5.613 17.652 1.00 95.19 121 LEU A O 1
ATOM 954 N N . GLU A 1 122 ? -17.087 -6.892 15.915 1.00 96.25 122 GLU A N 1
ATOM 955 C CA . GLU A 1 122 ? -18.507 -6.953 16.285 1.00 96.25 122 GLU A CA 1
ATOM 956 C C . GLU A 1 122 ? -18.718 -7.645 17.642 1.00 96.25 122 GLU A C 1
ATOM 958 O O . GLU A 1 122 ? -19.484 -7.160 18.487 1.00 96.25 122 GLU A O 1
ATOM 963 N N . ASN A 1 123 ? -18.011 -8.752 17.890 1.00 97.19 123 ASN A N 1
ATOM 964 C CA . ASN A 1 123 ? -18.016 -9.424 19.186 1.00 97.19 123 ASN A CA 1
ATOM 965 C C . ASN A 1 123 ? -17.475 -8.511 20.302 1.00 97.19 123 ASN A C 1
ATOM 967 O O . ASN A 1 123 ? -18.094 -8.413 21.366 1.00 97.19 123 ASN A O 1
ATOM 971 N N . ASN A 1 124 ? -16.385 -7.783 20.054 1.00 97.38 124 ASN A N 1
ATOM 972 C CA . ASN A 1 124 ? -15.818 -6.843 21.017 1.00 97.38 124 ASN A CA 1
ATOM 973 C C . ASN A 1 124 ? -16.832 -5.754 21.380 1.00 97.38 124 ASN A C 1
ATOM 975 O O . ASN A 1 124 ? -17.062 -5.488 22.561 1.00 97.38 124 ASN A O 1
ATOM 979 N N . LEU A 1 125 ? -17.514 -5.175 20.386 1.00 97.75 125 LEU A N 1
ATOM 980 C CA . LEU A 1 125 ? -18.564 -4.179 20.613 1.00 97.75 125 LEU A CA 1
ATOM 981 C C . LEU A 1 125 ? -19.728 -4.734 21.442 1.00 97.75 125 LEU A C 1
ATOM 983 O O . LEU A 1 125 ? -20.247 -4.033 22.313 1.00 97.75 125 LEU A O 1
ATOM 987 N N . MET A 1 126 ? -20.125 -5.989 21.224 1.00 98.00 126 MET A N 1
ATOM 988 C CA . MET A 1 126 ? -21.135 -6.653 22.051 1.00 98.00 126 MET A CA 1
ATOM 989 C C . MET A 1 126 ? -20.679 -6.779 23.515 1.00 98.00 126 MET A C 1
ATOM 991 O O . MET A 1 126 ? -21.452 -6.451 24.422 1.00 98.00 126 MET A O 1
ATOM 995 N N . VAL A 1 127 ? -19.447 -7.238 23.761 1.00 97.94 127 VAL A N 1
ATOM 996 C CA . VAL A 1 127 ? -18.889 -7.393 25.118 1.00 97.94 127 VAL A CA 1
ATOM 997 C C . VAL A 1 127 ? -18.770 -6.036 25.817 1.00 97.94 127 VAL A C 1
ATOM 999 O O . VAL A 1 127 ? -19.200 -5.892 26.964 1.00 97.94 127 VAL A O 1
ATOM 1002 N N . LEU A 1 128 ? -18.272 -5.013 25.121 1.00 97.25 128 LEU A N 1
ATOM 1003 C CA . LEU A 1 128 ? -18.141 -3.651 25.647 1.00 97.25 128 LEU A CA 1
ATOM 1004 C C . LEU A 1 128 ? -19.507 -3.032 25.972 1.00 97.25 128 LEU A C 1
ATOM 1006 O O . LEU A 1 128 ? -19.689 -2.456 27.047 1.00 97.25 128 LEU A O 1
ATOM 1010 N N . ALA A 1 129 ? -20.506 -3.217 25.103 1.00 97.56 129 ALA A N 1
ATOM 1011 C CA . ALA A 1 129 ? -21.874 -2.767 25.356 1.00 97.56 129 ALA A CA 1
ATOM 1012 C C . ALA A 1 129 ? -22.516 -3.481 26.560 1.00 97.56 129 ALA A C 1
ATOM 1014 O O . ALA A 1 129 ? -23.329 -2.886 27.277 1.00 97.56 129 ALA A O 1
ATOM 1015 N N . TYR A 1 130 ? -22.163 -4.748 26.800 1.00 97.81 130 TYR A N 1
ATOM 1016 C CA . TYR A 1 130 ? -22.580 -5.480 27.994 1.00 97.81 130 TYR A CA 1
ATOM 1017 C C . TYR A 1 130 ? -21.917 -4.908 29.255 1.00 97.81 130 TYR A C 1
ATOM 1019 O O . TYR A 1 130 ? -22.617 -4.576 30.213 1.00 97.81 130 TYR A O 1
ATOM 1027 N N . LEU A 1 131 ? -20.593 -4.719 29.243 1.00 96.81 131 LEU A N 1
ATOM 1028 C CA . LEU A 1 131 ? -19.831 -4.142 30.359 1.00 96.81 131 LEU A CA 1
ATOM 1029 C C . LEU A 1 131 ? -20.296 -2.727 30.716 1.00 96.81 131 LEU A C 1
ATOM 1031 O O . LEU A 1 131 ? -20.377 -2.386 31.894 1.00 96.81 131 LEU A O 1
ATOM 1035 N N . GLN A 1 132 ? -20.690 -1.926 29.724 1.00 96.31 132 GLN A N 1
ATOM 1036 C CA . GLN A 1 132 ? -21.244 -0.592 29.954 1.00 96.31 132 GLN A CA 1
ATOM 1037 C C . GLN A 1 132 ? -22.540 -0.626 30.784 1.00 96.31 132 GLN A C 1
ATOM 1039 O O . GLN A 1 132 ? -22.792 0.275 31.584 1.00 96.31 132 GLN A O 1
ATOM 1044 N N . LYS A 1 133 ? -23.369 -1.664 30.612 1.00 96.88 133 LYS A N 1
ATOM 1045 C CA . LYS A 1 133 ? -24.617 -1.864 31.374 1.00 96.88 133 LYS A CA 1
ATOM 1046 C C . LYS A 1 133 ? -24.392 -2.600 32.694 1.00 96.88 133 LYS A C 1
ATOM 1048 O O . LYS A 1 133 ? -25.182 -2.436 33.624 1.00 96.88 133 LYS A O 1
ATOM 1053 N N . HIS A 1 134 ? -23.339 -3.409 32.768 1.00 95.88 134 HIS A N 1
ATOM 1054 C CA . HIS A 1 134 ? -23.031 -4.293 33.889 1.00 95.88 134 HIS A CA 1
ATOM 1055 C C . HIS A 1 134 ? -21.558 -4.143 34.320 1.00 95.88 134 HIS A C 1
ATOM 1057 O O . HIS A 1 134 ? -20.772 -5.088 34.169 1.00 95.88 134 HIS A O 1
ATOM 1063 N N . PRO A 1 135 ? -21.163 -2.970 34.853 1.00 93.81 135 PRO A N 1
ATOM 1064 C CA . PRO A 1 135 ? -19.777 -2.707 35.229 1.00 93.81 135 PRO A CA 1
ATOM 1065 C C . PRO A 1 135 ? -19.312 -3.658 36.339 1.00 93.81 135 PRO A C 1
ATOM 1067 O O . PRO A 1 135 ? -20.075 -3.982 37.252 1.00 93.81 135 PRO A O 1
ATOM 1070 N N . GLY A 1 136 ? -18.057 -4.108 36.260 1.00 91.81 136 GLY A N 1
ATOM 1071 C CA . GLY A 1 136 ? -17.471 -5.039 37.230 1.00 91.81 136 GLY A CA 1
ATOM 1072 C C . GLY A 1 136 ? -17.964 -6.485 37.115 1.00 91.81 136 GLY A C 1
ATOM 1073 O O . GLY A 1 136 ? -17.742 -7.274 38.034 1.00 91.81 136 GLY A O 1
ATOM 1074 N N . THR A 1 137 ? -18.647 -6.853 36.023 1.00 95.31 137 THR A N 1
ATOM 1075 C CA . THR A 1 137 ? -19.005 -8.258 35.771 1.00 95.31 137 THR A CA 1
ATOM 1076 C C . THR A 1 137 ? -17.730 -9.105 35.714 1.00 95.31 137 THR A C 1
ATOM 1078 O O . THR A 1 137 ? -16.860 -8.773 34.914 1.00 95.31 137 THR A O 1
ATOM 1081 N N . PRO A 1 138 ? -17.611 -10.186 36.515 1.00 95.31 138 PRO A N 1
ATOM 1082 C CA . PRO A 1 138 ? -16.467 -11.092 36.446 1.00 95.31 138 PRO A CA 1
ATOM 1083 C C . PRO A 1 138 ? -16.291 -11.676 35.045 1.00 95.31 138 PRO A C 1
ATOM 1085 O O . PRO A 1 138 ? -17.285 -12.012 34.398 1.00 95.31 138 PRO A O 1
ATOM 1088 N N . ASP A 1 139 ? -15.041 -11.829 34.613 1.00 93.38 139 ASP A N 1
ATOM 1089 C CA . ASP A 1 139 ? -14.690 -12.204 33.240 1.00 93.38 139 ASP A CA 1
ATOM 1090 C C . ASP A 1 139 ? -15.362 -13.530 32.811 1.00 93.38 139 ASP A C 1
ATOM 1092 O O . ASP A 1 139 ? -15.807 -13.664 31.674 1.00 93.38 139 ASP A O 1
ATOM 1096 N N . GLU A 1 140 ? -15.568 -14.475 33.740 1.00 94.94 140 GLU A N 1
ATOM 1097 C CA . GLU A 1 140 ? -16.202 -15.779 33.475 1.00 94.94 140 GLU A CA 1
ATOM 1098 C C . GLU A 1 140 ? -17.705 -15.691 33.157 1.00 94.94 140 GLU A C 1
ATOM 1100 O O . GLU A 1 140 ? -18.320 -16.679 32.755 1.00 94.94 140 GLU A O 1
ATOM 1105 N N . LYS A 1 141 ? -18.323 -14.529 33.393 1.00 96.25 141 LYS A N 1
ATOM 1106 C CA . LYS A 1 141 ? -19.750 -14.271 33.146 1.00 96.25 141 LYS A CA 1
ATOM 1107 C C . LYS A 1 141 ? -19.991 -13.373 31.935 1.00 96.25 141 LYS A C 1
ATOM 1109 O O . LYS A 1 141 ? -21.141 -13.004 31.688 1.00 96.25 141 LYS A O 1
ATOM 1114 N N . LEU A 1 142 ? -18.940 -12.986 31.215 1.00 95.44 142 LEU A N 1
ATOM 1115 C CA . LEU A 1 142 ? -19.067 -12.164 30.018 1.00 95.44 142 LEU A CA 1
ATOM 1116 C C . LEU A 1 142 ? -19.623 -12.981 28.842 1.00 95.44 142 LEU A C 1
ATOM 1118 O O . LEU A 1 142 ? -19.388 -14.186 28.757 1.00 95.44 142 LEU A O 1
ATOM 1122 N N . PRO A 1 143 ? -20.363 -12.341 27.918 1.00 96.25 143 PRO A N 1
ATOM 1123 C CA . PRO A 1 143 ? -20.923 -13.019 26.747 1.00 96.25 143 PRO A CA 1
ATOM 1124 C C . PRO A 1 143 ? -19.865 -13.420 25.701 1.00 96.25 143 PRO A C 1
ATOM 1126 O O . PRO A 1 143 ? -20.200 -14.115 24.746 1.00 96.25 143 PRO A O 1
ATOM 1129 N N . GLY A 1 144 ? -18.613 -12.989 25.876 1.00 94.75 144 GLY A N 1
ATOM 1130 C CA . GLY A 1 144 ? -17.479 -13.256 24.998 1.00 94.75 144 GLY A CA 1
ATOM 1131 C C . GLY A 1 144 ? -16.186 -12.679 25.580 1.00 94.75 144 GLY A C 1
ATOM 1132 O O . GLY A 1 144 ? -16.196 -12.077 26.656 1.00 94.75 144 GLY A O 1
ATOM 1133 N N . SER A 1 145 ? -15.081 -12.855 24.859 1.00 93.88 145 SER A N 1
ATOM 1134 C CA . SER A 1 145 ? -13.774 -12.251 25.152 1.00 93.88 145 SER A CA 1
ATOM 1135 C C . SER A 1 145 ? -13.469 -11.129 24.166 1.00 93.88 145 SER A C 1
ATOM 1137 O O . SER A 1 145 ? -13.968 -11.170 23.043 1.00 93.88 145 SER A O 1
ATOM 1139 N N . LEU A 1 146 ? -12.635 -10.162 24.556 1.00 95.00 146 LEU A N 1
ATOM 1140 C CA . LEU A 1 146 ? -12.072 -9.214 23.595 1.00 95.00 146 LEU A CA 1
ATOM 1141 C C . LEU A 1 146 ? -10.939 -9.894 22.818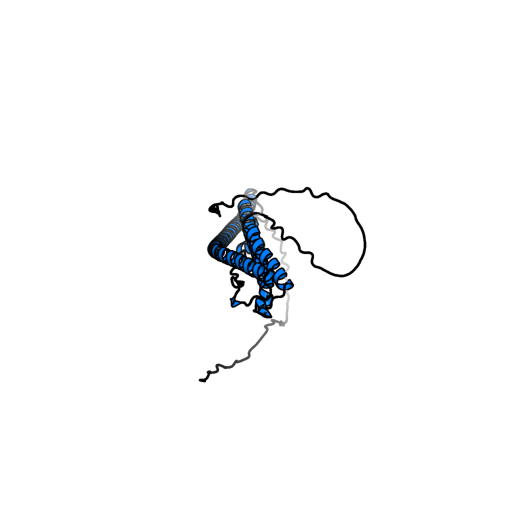 1.00 95.00 146 LEU A C 1
ATOM 1143 O O . LEU A 1 146 ? -10.110 -10.577 23.417 1.00 95.00 146 LEU A O 1
ATOM 1147 N N . VAL A 1 147 ? -10.951 -9.757 21.493 1.00 94.31 147 VAL A N 1
ATOM 1148 C CA . VAL A 1 147 ? -9.924 -10.296 20.591 1.00 94.31 147 VAL A CA 1
ATOM 1149 C C . VAL A 1 147 ? -9.466 -9.184 19.657 1.00 94.31 147 VAL A C 1
ATOM 1151 O O . VAL A 1 147 ? -10.290 -8.521 19.035 1.00 94.31 147 VAL A O 1
ATOM 1154 N N . TRP A 1 148 ? -8.156 -8.966 19.581 1.00 92.75 148 TRP A N 1
ATOM 1155 C CA . TRP A 1 148 ? -7.541 -7.911 18.771 1.00 92.75 148 TRP A CA 1
ATOM 1156 C C . TRP A 1 148 ? -6.571 -8.525 17.764 1.00 92.75 148 TRP A C 1
ATOM 1158 O O . TRP A 1 148 ? -5.377 -8.227 17.773 1.00 92.75 148 TRP A O 1
ATOM 1168 N N . PHE A 1 149 ? -7.056 -9.460 16.949 1.00 88.81 149 PHE A N 1
ATOM 1169 C CA . PHE A 1 149 ? -6.234 -10.066 15.912 1.00 88.81 149 PHE A CA 1
ATOM 1170 C C . PHE A 1 149 ? -6.280 -9.217 14.646 1.00 88.81 149 PHE A C 1
ATOM 1172 O O . PHE A 1 149 ? -7.348 -8.822 14.202 1.00 88.81 149 PHE A O 1
ATOM 1179 N N . HIS A 1 150 ? -5.115 -8.959 14.060 1.00 85.44 150 HIS A N 1
ATOM 1180 C CA . HIS A 1 150 ? -4.999 -8.317 12.760 1.00 85.44 150 HIS A CA 1
ATOM 1181 C C . HIS A 1 150 ? -3.928 -9.030 11.942 1.00 85.44 150 HIS A C 1
ATOM 1183 O O . HIS A 1 150 ? -2.803 -9.229 12.413 1.00 85.44 150 HIS A O 1
ATOM 1189 N N . ALA A 1 151 ? -4.272 -9.408 10.719 1.00 80.00 151 ALA A N 1
ATOM 1190 C CA . ALA A 1 151 ? -3.359 -10.027 9.778 1.00 80.00 151 ALA A CA 1
ATOM 1191 C C . ALA A 1 151 ? -3.558 -9.427 8.391 1.00 80.00 151 ALA A C 1
ATOM 1193 O O . ALA A 1 151 ? -4.217 -10.025 7.542 1.00 80.00 151 ALA A O 1
ATOM 1194 N N . SER A 1 152 ? -2.909 -8.282 8.168 1.00 78.38 152 SER A N 1
ATOM 1195 C CA . SER A 1 152 ? -2.759 -7.688 6.845 1.00 78.38 152 SER A CA 1
ATOM 1196 C C . SER A 1 152 ? -1.294 -7.430 6.520 1.00 78.38 152 SER A C 1
ATOM 1198 O O . SER A 1 152 ? -0.533 -6.912 7.341 1.00 78.38 152 SER A O 1
ATOM 1200 N N . ALA A 1 153 ? -0.911 -7.726 5.281 1.00 79.31 153 ALA A N 1
ATOM 1201 C CA . ALA A 1 153 ? 0.288 -7.165 4.667 1.00 79.31 153 ALA A CA 1
ATOM 1202 C C . ALA A 1 153 ? -0.100 -5.992 3.746 1.00 79.31 153 ALA A C 1
ATOM 1204 O O . ALA A 1 153 ? -1.132 -6.070 3.073 1.00 79.31 153 ALA A O 1
ATOM 1205 N N . PRO A 1 154 ? 0.693 -4.905 3.700 1.00 84.69 154 PRO A N 1
ATOM 1206 C CA . PRO A 1 154 ? 0.455 -3.832 2.741 1.00 84.69 154 PRO A CA 1
ATOM 1207 C C . PRO A 1 154 ? 0.596 -4.357 1.310 1.00 84.69 154 PRO A C 1
ATOM 1209 O O . PRO A 1 154 ? 1.371 -5.285 1.047 1.00 84.69 154 PRO A O 1
ATOM 1212 N N . ASN A 1 155 ? -0.133 -3.747 0.378 1.00 91.19 155 ASN A N 1
ATOM 1213 C CA . ASN A 1 155 ? 0.032 -4.061 -1.032 1.00 91.19 155 ASN A CA 1
ATOM 1214 C C . ASN A 1 155 ? 1.427 -3.646 -1.514 1.00 91.19 155 ASN A C 1
ATOM 1216 O O . ASN A 1 155 ? 2.019 -2.657 -1.078 1.00 91.19 155 ASN A O 1
ATOM 1220 N N . THR A 1 156 ? 1.964 -4.416 -2.452 1.00 93.38 156 THR A N 1
ATOM 1221 C CA . THR A 1 156 ? 3.243 -4.093 -3.083 1.00 93.38 156 THR A CA 1
ATOM 1222 C C . THR A 1 156 ? 3.050 -3.016 -4.151 1.00 93.38 156 THR A C 1
ATOM 1224 O O . THR A 1 156 ? 2.111 -3.077 -4.946 1.00 93.38 156 THR A O 1
ATOM 1227 N N . GLN A 1 157 ? 3.926 -2.011 -4.142 1.00 95.44 157 GLN A N 1
ATOM 1228 C CA . GLN A 1 157 ? 3.933 -0.879 -5.084 1.00 95.44 157 GLN A CA 1
ATOM 1229 C C . GLN A 1 157 ? 5.348 -0.497 -5.548 1.00 95.44 157 GLN A C 1
ATOM 1231 O O . GLN A 1 157 ? 5.563 0.561 -6.141 1.00 95.44 157 GLN A O 1
ATOM 1236 N N . ALA A 1 158 ? 6.331 -1.340 -5.235 1.00 96.12 158 ALA A N 1
ATOM 1237 C CA . ALA A 1 158 ? 7.739 -1.061 -5.459 1.00 96.12 158 ALA A CA 1
ATOM 1238 C C . ALA A 1 158 ? 8.065 -0.971 -6.955 1.00 96.12 158 ALA A C 1
ATOM 1240 O O . ALA A 1 158 ? 8.798 -0.068 -7.355 1.00 96.12 158 ALA A O 1
ATOM 1241 N N . ALA A 1 159 ? 7.491 -1.853 -7.780 1.00 97.31 159 ALA A N 1
ATOM 1242 C CA . ALA A 1 159 ? 7.671 -1.824 -9.229 1.00 97.31 159 ALA A CA 1
ATOM 1243 C C . ALA A 1 159 ? 7.053 -0.555 -9.837 1.00 97.31 159 ALA A C 1
ATOM 1245 O O . ALA A 1 159 ? 7.668 0.090 -10.687 1.00 97.31 159 ALA A O 1
ATOM 1246 N N . TRP A 1 160 ? 5.874 -0.135 -9.362 1.00 97.75 160 TRP A N 1
ATOM 1247 C CA . TRP A 1 160 ? 5.257 1.114 -9.820 1.00 97.75 160 TRP A CA 1
ATOM 1248 C C . TRP A 1 160 ? 6.048 2.359 -9.432 1.00 97.75 160 TRP A C 1
ATOM 1250 O O . TRP A 1 160 ? 6.273 3.245 -10.260 1.00 97.75 160 TRP A O 1
ATOM 1260 N N . ASP A 1 161 ? 6.514 2.428 -8.189 1.00 97.50 161 ASP A N 1
ATOM 1261 C CA . ASP A 1 161 ? 7.345 3.538 -7.736 1.00 97.50 161 ASP A CA 1
ATOM 1262 C C . ASP A 1 161 ? 8.683 3.575 -8.488 1.00 97.50 161 ASP A C 1
ATOM 1264 O O . ASP A 1 161 ? 9.113 4.648 -8.920 1.00 97.50 161 ASP A O 1
ATOM 1268 N N . ALA A 1 162 ? 9.303 2.418 -8.744 1.00 97.75 162 ALA A N 1
ATOM 1269 C CA . ALA A 1 162 ? 10.510 2.316 -9.560 1.00 97.75 162 ALA A CA 1
ATOM 1270 C C . ALA A 1 162 ? 10.278 2.793 -11.004 1.00 97.75 162 ALA A C 1
ATOM 1272 O O . ALA A 1 162 ? 11.074 3.582 -11.511 1.00 97.75 162 ALA A O 1
ATOM 1273 N N . ALA A 1 163 ? 9.170 2.398 -11.639 1.00 97.50 163 ALA A N 1
ATOM 1274 C CA . ALA A 1 163 ? 8.813 2.815 -12.996 1.00 97.50 163 ALA A CA 1
ATOM 1275 C C . ALA A 1 163 ? 8.610 4.336 -13.124 1.00 97.50 163 ALA A C 1
ATOM 1277 O O . ALA A 1 163 ? 9.011 4.951 -14.118 1.00 97.50 163 ALA A O 1
ATOM 1278 N N . LYS A 1 164 ? 7.993 4.966 -12.114 1.00 97.19 164 LYS A N 1
ATOM 1279 C CA . LYS A 1 164 ? 7.853 6.431 -12.050 1.00 97.19 164 LYS A CA 1
ATOM 1280 C C . LYS A 1 164 ? 9.209 7.107 -11.861 1.00 97.19 164 LYS A C 1
ATOM 1282 O O . LYS A 1 164 ? 9.515 8.060 -12.573 1.00 97.19 164 LYS A O 1
ATOM 1287 N N . ASN A 1 165 ? 10.025 6.598 -10.939 1.00 97.81 165 ASN A N 1
ATOM 1288 C CA . ASN A 1 165 ? 11.315 7.191 -10.586 1.00 97.81 165 ASN A CA 1
ATOM 1289 C C . ASN A 1 165 ? 12.371 7.042 -11.691 1.00 97.81 165 ASN A C 1
ATOM 1291 O O . ASN A 1 165 ? 13.219 7.919 -11.840 1.00 97.81 165 ASN A O 1
ATOM 1295 N N . SER A 1 166 ? 12.317 5.966 -12.479 1.00 96.00 166 SER A N 1
ATOM 1296 C CA . SER A 1 166 ? 13.221 5.743 -13.614 1.00 96.00 166 SER A CA 1
ATOM 1297 C C . SER A 1 166 ? 12.855 6.563 -14.854 1.00 96.00 166 SER A C 1
ATOM 1299 O O . SER A 1 166 ? 13.653 6.664 -15.781 1.00 96.00 166 SER A O 1
ATOM 1301 N N . GLY A 1 167 ? 11.653 7.149 -14.899 1.00 96.06 167 GLY A N 1
ATOM 1302 C CA . GLY A 1 167 ? 11.159 7.905 -16.051 1.00 96.06 167 GLY A CA 1
ATOM 1303 C C . GLY A 1 167 ? 10.674 7.040 -17.220 1.00 96.06 167 GLY A C 1
ATOM 1304 O O . GLY A 1 167 ? 10.186 7.592 -18.209 1.00 96.06 167 GLY A O 1
ATOM 1305 N N . VAL A 1 168 ? 10.722 5.704 -17.109 1.00 97.25 168 VAL A N 1
ATOM 1306 C CA . VAL A 1 168 ? 10.269 4.768 -18.161 1.00 97.25 168 VAL A CA 1
ATOM 1307 C C . VAL A 1 168 ? 8.786 4.957 -18.491 1.00 97.25 168 VAL A C 1
ATOM 1309 O O . VAL A 1 168 ? 8.375 4.768 -19.635 1.00 97.25 168 VAL A O 1
ATOM 1312 N N . THR A 1 169 ? 7.983 5.434 -17.537 1.00 97.44 169 THR A N 1
ATOM 1313 C CA . THR A 1 169 ? 6.570 5.795 -17.762 1.00 97.44 169 THR A CA 1
ATOM 1314 C C . THR A 1 169 ? 6.369 6.822 -18.882 1.00 97.44 169 THR A C 1
ATOM 1316 O O . THR A 1 169 ? 5.342 6.789 -19.554 1.00 97.44 169 THR A O 1
ATOM 1319 N N . SER A 1 170 ? 7.352 7.686 -19.160 1.00 97.44 170 SER A N 1
ATOM 1320 C CA . SER A 1 170 ? 7.294 8.637 -20.282 1.00 97.44 170 SER A CA 1
ATOM 1321 C C . SER A 1 170 ? 7.399 7.973 -21.664 1.00 97.44 170 SER A C 1
ATOM 1323 O O . SER A 1 170 ? 6.948 8.543 -22.658 1.00 97.44 170 SER A O 1
ATOM 1325 N N . LEU A 1 171 ? 7.961 6.761 -21.721 1.00 97.12 171 LEU A N 1
ATOM 1326 C CA . LEU A 1 171 ? 8.107 5.938 -22.924 1.00 97.12 171 LEU A CA 1
ATOM 1327 C C . LEU A 1 171 ? 6.907 4.996 -23.135 1.00 97.12 171 LEU A C 1
ATOM 1329 O O . LEU A 1 171 ? 6.783 4.366 -24.188 1.00 97.12 171 LEU A O 1
ATOM 1333 N N . MET A 1 172 ? 6.029 4.877 -22.135 1.00 97.62 172 MET A N 1
ATOM 1334 C CA . MET A 1 172 ? 4.832 4.036 -22.164 1.00 97.62 172 MET A CA 1
ATOM 1335 C C . MET A 1 172 ? 3.650 4.756 -22.825 1.00 97.62 172 MET A C 1
ATOM 1337 O O . MET A 1 172 ? 3.627 5.979 -22.982 1.00 97.62 172 MET A O 1
ATOM 1341 N N . HIS A 1 173 ? 2.621 3.997 -23.210 1.00 97.62 173 HIS A N 1
ATOM 1342 C CA . HIS A 1 173 ? 1.382 4.609 -23.683 1.00 97.62 173 HIS A CA 1
ATOM 1343 C C . HIS A 1 173 ? 0.675 5.322 -22.527 1.00 97.62 173 HIS A C 1
ATOM 1345 O O . HIS A 1 173 ? 0.528 4.769 -21.443 1.00 97.62 173 HIS A O 1
ATOM 1351 N N . ARG A 1 174 ? 0.174 6.536 -22.768 1.00 97.19 174 ARG A N 1
ATOM 1352 C CA . ARG A 1 174 ? -0.479 7.334 -21.720 1.00 97.19 174 ARG A CA 1
ATOM 1353 C C . ARG A 1 174 ? -1.676 6.631 -21.071 1.00 97.19 174 ARG A C 1
ATOM 1355 O O . ARG A 1 174 ? -1.794 6.661 -19.856 1.00 97.19 174 ARG A O 1
ATOM 1362 N N . GLU A 1 175 ? -2.506 5.956 -21.863 1.00 97.81 175 GLU A N 1
ATOM 1363 C CA . GLU A 1 175 ? -3.642 5.181 -21.344 1.00 97.81 175 GLU A CA 1
ATOM 1364 C C . GLU A 1 175 ? -3.190 4.043 -20.412 1.00 97.81 175 GLU A C 1
ATOM 1366 O O . GLU A 1 175 ? -3.821 3.783 -19.394 1.00 97.81 175 GLU A O 1
ATOM 1371 N N . GLU A 1 176 ? -2.062 3.399 -20.716 1.00 97.06 176 GLU A N 1
ATOM 1372 C CA . GLU A 1 176 ? -1.481 2.350 -19.873 1.00 97.06 176 GLU A CA 1
ATOM 1373 C C . GLU A 1 176 ? -0.993 2.921 -18.531 1.00 97.06 176 GLU A C 1
ATOM 1375 O O . GLU A 1 176 ? -1.282 2.357 -17.478 1.00 97.06 176 GLU A O 1
ATOM 1380 N N . VAL A 1 177 ? -0.308 4.069 -18.554 1.00 97.94 177 VAL A N 1
ATOM 1381 C CA . VAL A 1 177 ? 0.144 4.777 -17.342 1.00 97.94 177 VAL A CA 1
ATOM 1382 C C . VAL A 1 177 ? -1.044 5.190 -16.471 1.00 97.94 177 VAL A C 1
ATOM 1384 O O . VAL A 1 177 ? -1.012 4.986 -15.262 1.00 97.94 177 VAL A O 1
ATOM 1387 N N . GLU A 1 178 ? -2.108 5.726 -17.075 1.00 97.62 178 GLU A N 1
ATOM 1388 C CA . GLU A 1 178 ? -3.333 6.120 -16.367 1.00 97.62 178 GLU A CA 1
ATOM 1389 C C . GLU A 1 178 ? -4.026 4.916 -15.700 1.00 97.62 178 GLU A C 1
ATOM 1391 O O . GLU A 1 178 ? -4.487 5.025 -14.563 1.00 97.62 178 GLU A O 1
ATOM 1396 N N . GLN A 1 179 ? -4.057 3.751 -16.359 1.00 96.62 179 GLN A N 1
ATOM 1397 C CA . GLN A 1 179 ? -4.614 2.519 -15.783 1.00 96.62 179 GLN A CA 1
ATOM 1398 C C . GLN A 1 179 ? -3.809 2.012 -14.580 1.00 96.62 179 GLN A C 1
ATOM 1400 O O . GLN A 1 179 ? -4.397 1.601 -13.572 1.00 96.62 179 GLN A O 1
ATOM 1405 N N . TYR A 1 180 ? -2.474 2.042 -14.662 1.00 96.62 180 TYR A N 1
ATOM 1406 C CA . TYR A 1 180 ? -1.629 1.706 -13.517 1.00 96.62 180 TYR A CA 1
ATOM 1407 C C . TYR A 1 180 ? -1.851 2.694 -12.375 1.00 96.62 180 TYR A C 1
ATOM 1409 O O . TYR A 1 180 ? -2.119 2.272 -11.253 1.00 96.62 180 TYR A O 1
ATOM 1417 N N . GLU A 1 181 ? -1.842 3.992 -12.661 1.00 97.06 181 GLU A N 1
ATOM 1418 C CA . GLU A 1 181 ? -2.035 5.030 -11.653 1.00 97.06 181 GLU A CA 1
ATOM 1419 C C . GLU A 1 181 ? -3.379 4.885 -10.916 1.00 97.06 181 GLU A C 1
ATOM 1421 O O . GLU A 1 181 ? -3.414 4.928 -9.687 1.00 97.06 181 GLU A O 1
ATOM 1426 N N . ASP A 1 182 ? -4.488 4.639 -11.622 1.00 95.94 182 ASP A N 1
ATOM 1427 C CA . ASP A 1 182 ? -5.785 4.369 -10.983 1.00 95.94 182 ASP A CA 1
ATOM 1428 C C . ASP A 1 182 ? -5.746 3.109 -10.103 1.00 95.94 182 ASP A C 1
ATOM 1430 O O . ASP A 1 182 ? -6.238 3.116 -8.970 1.00 95.94 182 ASP A O 1
ATOM 1434 N N . THR A 1 183 ? -5.117 2.038 -10.594 1.00 94.62 183 THR A N 1
ATOM 1435 C CA . THR A 1 183 ? -4.978 0.781 -9.849 1.00 94.62 183 THR A CA 1
ATOM 1436 C C . THR A 1 183 ? -4.198 0.997 -8.553 1.00 94.62 183 THR A C 1
ATOM 1438 O O . THR A 1 183 ? -4.709 0.689 -7.477 1.00 94.62 183 THR A O 1
ATOM 1441 N N . TYR A 1 184 ? -3.003 1.583 -8.615 1.00 95.69 184 TYR A N 1
ATOM 1442 C CA . TYR A 1 184 ? -2.167 1.794 -7.431 1.00 95.69 184 TYR A CA 1
ATOM 1443 C C . TYR A 1 184 ? -2.756 2.826 -6.465 1.00 95.69 184 TYR A C 1
ATOM 1445 O O . TYR A 1 184 ? -2.643 2.654 -5.254 1.00 95.69 184 TYR A O 1
ATOM 1453 N N . ASN A 1 185 ? -3.488 3.832 -6.950 1.00 94.56 185 ASN A N 1
ATOM 1454 C CA . ASN A 1 185 ? -4.224 4.746 -6.073 1.00 94.56 185 ASN A CA 1
ATOM 1455 C C . ASN A 1 185 ? -5.376 4.055 -5.324 1.00 94.56 185 ASN A C 1
ATOM 1457 O O . ASN A 1 185 ? -5.714 4.437 -4.201 1.00 94.56 185 ASN A O 1
ATOM 1461 N N . LYS A 1 186 ? -6.010 3.036 -5.915 1.00 91.31 186 LYS A N 1
ATOM 1462 C CA . LYS A 1 186 ? -6.982 2.191 -5.201 1.00 91.31 186 LYS A CA 1
ATOM 1463 C C . LYS A 1 186 ? -6.295 1.332 -4.143 1.00 91.31 186 LYS A C 1
ATOM 1465 O O . LYS A 1 186 ? -6.755 1.339 -3.007 1.00 91.31 186 LYS A O 1
ATOM 1470 N N . LEU A 1 187 ? -5.186 0.674 -4.488 1.00 92.25 187 LEU A N 1
ATOM 1471 C CA . LEU A 1 187 ? -4.401 -0.127 -3.538 1.00 92.25 187 LEU A CA 1
ATOM 1472 C C . LEU A 1 187 ? -3.948 0.705 -2.340 1.00 92.25 187 LEU A C 1
ATOM 1474 O O . LEU A 1 187 ? -4.189 0.324 -1.199 1.00 92.25 187 LEU A O 1
ATOM 1478 N N . LYS A 1 188 ? -3.415 1.900 -2.599 1.00 92.44 188 LYS A N 1
ATOM 1479 C CA . LYS A 1 188 ? -2.994 2.820 -1.549 1.00 92.44 188 LYS A CA 1
ATOM 1480 C C . LYS A 1 188 ? -4.134 3.204 -0.602 1.00 92.44 188 LYS A C 1
ATOM 1482 O O . LYS A 1 188 ? -3.931 3.244 0.604 1.00 92.44 188 LYS A O 1
ATOM 1487 N N . ARG A 1 189 ? -5.335 3.477 -1.122 1.00 90.69 189 ARG A N 1
ATOM 1488 C CA . ARG A 1 189 ? -6.497 3.792 -0.269 1.00 90.69 189 ARG A CA 1
ATOM 1489 C C . ARG A 1 189 ? -6.890 2.625 0.630 1.00 90.69 189 ARG A C 1
ATOM 1491 O O . ARG A 1 189 ? -7.272 2.861 1.770 1.00 90.69 189 ARG A O 1
ATOM 1498 N N . ILE A 1 190 ? -6.791 1.398 0.122 1.00 89.12 190 ILE A N 1
ATOM 1499 C CA . ILE A 1 190 ? -7.042 0.188 0.909 1.00 89.12 190 ILE A CA 1
ATOM 1500 C C . ILE A 1 190 ? -5.991 0.060 2.016 1.00 89.12 190 ILE A C 1
ATOM 1502 O O . ILE A 1 190 ? -6.357 -0.159 3.167 1.00 89.12 190 ILE A O 1
ATOM 1506 N N . ASP A 1 191 ? -4.710 0.255 1.701 1.00 90.81 191 ASP A N 1
ATOM 1507 C CA . ASP A 1 191 ? -3.633 0.204 2.698 1.00 90.81 191 ASP A CA 1
ATOM 1508 C C . ASP A 1 191 ? -3.780 1.299 3.765 1.00 90.81 191 ASP A C 1
ATOM 1510 O O . ASP A 1 191 ? -3.638 1.022 4.954 1.00 90.81 191 ASP A O 1
ATOM 1514 N N . ASP A 1 192 ? -4.122 2.527 3.363 1.00 91.12 192 ASP A N 1
ATOM 1515 C CA . ASP A 1 192 ? -4.341 3.646 4.286 1.00 91.12 192 ASP A CA 1
ATOM 1516 C C . ASP A 1 192 ? -5.534 3.366 5.227 1.00 91.12 192 ASP A C 1
ATOM 1518 O O . ASP A 1 192 ? -5.456 3.625 6.430 1.00 91.12 192 ASP A O 1
ATOM 1522 N N . ALA A 1 193 ? -6.628 2.797 4.703 1.00 88.75 193 ALA A N 1
ATOM 1523 C CA . ALA A 1 193 ? -7.792 2.397 5.495 1.00 88.75 193 ALA A CA 1
ATOM 1524 C C . ALA A 1 193 ? -7.454 1.278 6.495 1.00 88.75 193 ALA A C 1
ATOM 1526 O O . ALA A 1 193 ? -7.793 1.379 7.674 1.00 88.75 193 ALA A O 1
ATOM 1527 N N . ARG A 1 194 ? -6.717 0.255 6.052 1.00 87.94 194 ARG A N 1
ATOM 1528 C CA . ARG A 1 194 ? -6.257 -0.844 6.913 1.00 87.94 194 ARG A CA 1
ATOM 1529 C C . ARG A 1 194 ? -5.298 -0.372 7.996 1.00 87.94 194 ARG A C 1
ATOM 1531 O O . ARG A 1 194 ? -5.414 -0.805 9.136 1.00 87.94 194 ARG A O 1
ATOM 1538 N N . SER A 1 195 ? -4.384 0.543 7.671 1.00 90.44 195 SER A N 1
ATOM 1539 C CA . SER A 1 195 ? -3.483 1.135 8.664 1.00 90.44 195 SER A CA 1
ATOM 1540 C C . SER A 1 195 ? -4.267 1.854 9.762 1.00 90.44 195 SER A C 1
ATOM 1542 O O . SER A 1 195 ? -3.926 1.726 10.934 1.00 90.44 195 SER A O 1
ATOM 1544 N N . LEU A 1 196 ? -5.341 2.566 9.404 1.00 90.00 196 LEU A N 1
ATOM 1545 C CA . LEU A 1 196 ? -6.210 3.219 10.383 1.00 90.00 196 LEU A CA 1
ATOM 1546 C C . LEU A 1 196 ? -6.955 2.203 11.262 1.00 90.00 196 LEU A C 1
ATOM 1548 O O . LEU A 1 196 ? -7.074 2.420 12.470 1.00 90.00 196 LEU A O 1
ATOM 1552 N N . ALA A 1 197 ? -7.427 1.097 10.677 1.00 90.12 197 ALA A N 1
ATOM 1553 C CA . ALA A 1 197 ? -8.055 0.012 11.427 1.00 90.12 197 ALA A CA 1
ATOM 1554 C C . ALA A 1 197 ? -7.081 -0.595 12.442 1.00 90.12 197 ALA A C 1
ATOM 1556 O O . ALA A 1 197 ? -7.390 -0.685 13.631 1.00 90.12 197 ALA A O 1
ATOM 1557 N N . TYR A 1 198 ? -5.869 -0.915 11.984 1.00 92.00 198 TYR A N 1
ATOM 1558 C CA . TYR A 1 198 ? -4.794 -1.451 12.808 1.00 92.00 198 TYR A CA 1
ATOM 1559 C C . TYR A 1 198 ? -4.422 -0.517 13.965 1.00 92.00 198 TYR A C 1
ATOM 1561 O O . TYR A 1 198 ? -4.310 -0.964 15.107 1.00 92.00 198 TYR A O 1
ATOM 1569 N N . ASP A 1 199 ? -4.284 0.785 13.705 1.00 92.81 199 ASP A N 1
ATOM 1570 C CA . ASP A 1 199 ? -4.012 1.777 14.749 1.00 92.81 199 ASP A CA 1
ATOM 1571 C C . ASP A 1 199 ? -5.148 1.832 15.781 1.00 92.81 199 ASP A C 1
ATOM 1573 O O . ASP A 1 199 ? -4.891 1.819 16.986 1.00 92.81 199 ASP A O 1
ATOM 1577 N N . GLY A 1 200 ? -6.406 1.807 15.328 1.00 92.38 200 GLY A N 1
ATOM 1578 C CA . GLY A 1 200 ? -7.577 1.752 16.204 1.00 92.38 200 GLY A CA 1
ATOM 1579 C C . GLY A 1 200 ? -7.604 0.502 17.087 1.00 92.38 200 GLY A C 1
ATOM 1580 O O . GLY A 1 200 ? -7.868 0.604 18.285 1.00 92.38 200 GLY A O 1
ATOM 1581 N N . MET A 1 201 ? -7.282 -0.667 16.527 1.00 94.25 201 MET A N 1
ATOM 1582 C CA . MET A 1 201 ? -7.206 -1.936 17.263 1.00 94.25 201 MET A CA 1
ATOM 1583 C C . MET A 1 201 ? -6.065 -1.946 18.281 1.00 94.25 201 MET A C 1
ATOM 1585 O O . MET A 1 201 ? -6.271 -2.352 19.423 1.00 94.25 201 MET A O 1
ATOM 1589 N N . ASN A 1 202 ? -4.882 -1.457 17.902 1.00 94.62 202 ASN A N 1
ATOM 1590 C CA . ASN A 1 202 ? -3.740 -1.352 18.809 1.00 94.62 202 ASN A CA 1
ATOM 1591 C C . ASN A 1 202 ? -4.010 -0.382 19.953 1.00 94.62 202 ASN A C 1
ATOM 1593 O O . ASN A 1 202 ? -3.682 -0.670 21.101 1.00 94.62 202 ASN A O 1
ATOM 1597 N N . ASP A 1 203 ? -4.610 0.770 19.662 1.00 95.56 203 ASP A N 1
ATOM 1598 C CA . ASP A 1 203 ? -4.971 1.735 20.691 1.00 95.56 203 ASP A CA 1
ATOM 1599 C C . ASP A 1 203 ? -6.053 1.167 21.622 1.00 95.56 203 ASP A C 1
ATOM 1601 O O . ASP A 1 203 ? -5.967 1.351 22.838 1.00 95.56 203 ASP A O 1
ATOM 1605 N N . ALA A 1 204 ? -7.027 0.427 21.079 1.00 95.81 204 ALA A N 1
ATOM 1606 C CA . ALA A 1 204 ? -8.077 -0.231 21.851 1.00 95.81 204 ALA A CA 1
ATOM 1607 C C . ALA A 1 204 ? -7.534 -1.349 22.755 1.00 95.81 204 ALA A C 1
ATOM 1609 O O . ALA A 1 204 ? -8.022 -1.503 23.872 1.00 95.81 204 ALA A O 1
ATOM 1610 N N . SER A 1 205 ? -6.512 -2.090 22.318 1.00 95.75 205 SER A N 1
ATOM 1611 C CA . SER A 1 205 ? -5.908 -3.193 23.077 1.00 95.75 205 SER A CA 1
ATOM 1612 C C . SER A 1 205 ? -4.890 -2.741 24.130 1.00 95.75 205 SER A C 1
ATOM 1614 O O . SER A 1 205 ? -4.463 -3.536 24.965 1.00 95.75 205 SER A O 1
ATOM 1616 N N . ARG A 1 206 ? -4.526 -1.450 24.181 1.00 94.62 206 ARG A N 1
ATOM 1617 C CA . ARG A 1 206 ? -3.513 -0.930 25.125 1.00 94.62 206 ARG A CA 1
ATOM 1618 C C . ARG A 1 206 ? -3.796 -1.217 26.598 1.00 94.62 206 ARG A C 1
ATOM 1620 O O . ARG A 1 206 ? -2.846 -1.250 27.381 1.00 94.62 206 ARG A O 1
ATOM 1627 N N . TYR A 1 207 ? -5.055 -1.410 26.999 1.00 92.12 207 TYR A N 1
ATOM 1628 C CA . TYR A 1 207 ? -5.376 -1.776 28.384 1.00 92.12 207 TYR A CA 1
ATOM 1629 C C . TYR A 1 207 ? -4.748 -3.122 28.782 1.00 92.12 207 TYR A C 1
ATOM 1631 O O . TYR A 1 207 ? -4.368 -3.287 29.937 1.00 92.12 207 TYR A O 1
ATOM 1639 N N . GLU A 1 208 ? -4.548 -4.045 27.835 1.00 92.62 208 GLU A N 1
ATOM 1640 C CA . GLU A 1 208 ? -3.982 -5.378 28.090 1.00 92.62 208 GLU A CA 1
ATOM 1641 C C . GLU A 1 208 ? -2.537 -5.313 28.594 1.00 92.62 208 GLU A C 1
ATOM 1643 O O . GLU A 1 208 ? -2.076 -6.213 29.295 1.00 92.62 208 GLU A O 1
ATOM 1648 N N . LEU A 1 209 ? -1.833 -4.219 28.285 1.00 92.25 209 LEU A N 1
ATOM 1649 C CA . LEU A 1 209 ? -0.467 -3.971 28.744 1.00 92.25 209 LEU A CA 1
ATOM 1650 C C . LEU A 1 209 ? -0.399 -3.594 30.228 1.00 92.25 209 LEU A C 1
ATOM 1652 O O . LEU A 1 209 ? 0.664 -3.720 30.837 1.00 92.25 209 LEU A O 1
ATOM 1656 N N . THR A 1 210 ? -1.495 -3.093 30.806 1.00 91.38 210 THR A N 1
ATOM 1657 C CA . THR A 1 210 ? -1.548 -2.665 32.210 1.00 91.38 210 THR A CA 1
ATOM 1658 C C . THR A 1 210 ? -2.357 -3.627 33.067 1.00 91.38 210 THR A C 1
ATOM 1660 O O . THR A 1 210 ? -1.872 -4.060 34.112 1.00 91.38 210 THR A O 1
ATOM 1663 N N . ASP A 1 211 ? -3.560 -3.988 32.626 1.00 89.56 211 ASP A N 1
ATOM 1664 C CA . ASP A 1 211 ? -4.445 -4.924 33.306 1.00 89.56 211 ASP A CA 1
ATOM 1665 C C . ASP A 1 211 ? -5.352 -5.629 32.295 1.00 89.56 211 ASP A C 1
ATOM 1667 O O . ASP A 1 211 ? -6.264 -5.031 31.730 1.00 89.56 211 ASP A O 1
ATOM 1671 N N . ASN A 1 212 ? -5.123 -6.925 32.088 1.00 89.69 212 ASN A N 1
ATOM 1672 C CA . ASN A 1 212 ? -5.882 -7.717 31.123 1.00 89.69 212 ASN A CA 1
ATOM 1673 C C . ASN A 1 212 ? -7.262 -8.174 31.651 1.00 89.69 212 ASN A C 1
ATOM 1675 O O . ASN A 1 212 ? -7.951 -8.969 31.015 1.00 89.69 212 ASN A O 1
ATOM 1679 N N . ARG A 1 213 ? -7.683 -7.724 32.842 1.00 92.94 213 ARG A N 1
ATOM 1680 C CA . ARG A 1 213 ? -8.994 -8.077 33.400 1.00 92.94 213 ARG A CA 1
ATOM 1681 C C . ARG A 1 213 ? -10.061 -7.092 32.952 1.00 92.94 213 ARG A C 1
ATOM 1683 O O . ARG A 1 213 ? -10.098 -5.940 33.380 1.00 92.94 213 ARG A O 1
ATOM 1690 N N . LEU A 1 214 ? -11.011 -7.580 32.161 1.00 92.88 214 LEU A N 1
ATOM 1691 C CA . LEU A 1 214 ? -12.128 -6.778 31.651 1.00 92.88 214 LEU A CA 1
ATOM 1692 C C . LEU A 1 214 ? -13.027 -6.248 32.776 1.00 92.88 214 LEU A C 1
ATOM 1694 O O . LEU A 1 214 ? -13.530 -5.127 32.709 1.00 92.88 214 LEU A O 1
ATOM 1698 N N . SER A 1 215 ? -13.177 -7.029 33.847 1.00 92.94 215 SER A N 1
ATOM 1699 C CA . SER A 1 215 ? -13.869 -6.631 35.079 1.00 92.94 215 SER A CA 1
ATOM 1700 C C . SER A 1 215 ? -13.272 -5.402 35.778 1.00 92.94 215 SER A C 1
ATOM 1702 O O . SER A 1 215 ? -13.970 -4.768 36.571 1.00 92.94 215 SER A O 1
ATOM 1704 N N . HIS A 1 216 ? -12.015 -5.046 35.499 1.00 94.00 216 HIS A N 1
ATOM 1705 C CA . HIS A 1 216 ? -11.339 -3.891 36.093 1.00 94.00 216 HIS A CA 1
ATOM 1706 C C . HIS A 1 216 ? -11.441 -2.615 35.241 1.00 94.00 216 HIS A C 1
ATOM 1708 O O . HIS A 1 216 ? -11.043 -1.541 35.698 1.00 94.00 216 HIS A O 1
ATOM 1714 N N . LEU A 1 217 ? -12.004 -2.695 34.031 1.00 94.56 217 LEU A N 1
ATOM 1715 C CA . LEU A 1 217 ? -12.152 -1.534 33.160 1.00 94.56 217 LEU A CA 1
ATOM 1716 C C . LEU A 1 217 ? -13.127 -0.514 33.758 1.00 94.56 217 LEU A C 1
ATOM 1718 O O . LEU A 1 217 ? -14.280 -0.813 34.082 1.00 94.56 217 LEU A O 1
ATOM 1722 N N . SER A 1 218 ? -12.673 0.733 33.862 1.00 94.81 218 SER A N 1
ATOM 1723 C CA . SER A 1 218 ? -13.532 1.848 34.252 1.00 94.81 218 SER A CA 1
ATOM 1724 C C . SER A 1 218 ? -14.543 2.185 33.144 1.00 94.81 218 SER A C 1
ATOM 1726 O O . SER A 1 218 ? -14.273 1.957 31.962 1.00 94.81 218 SER A O 1
ATOM 1728 N N . PRO A 1 219 ? -15.686 2.819 33.471 1.00 95.00 219 PRO A N 1
ATOM 1729 C CA . PRO A 1 219 ? -16.646 3.265 32.458 1.00 95.00 219 PRO A CA 1
ATOM 1730 C C . PRO A 1 219 ? -16.045 4.182 31.381 1.00 95.00 219 PRO A C 1
ATOM 1732 O O . PRO A 1 219 ? -16.488 4.148 30.236 1.00 95.00 219 PRO A O 1
ATOM 1735 N N . ALA A 1 220 ? -15.033 4.983 31.736 1.00 94.81 220 ALA A N 1
ATOM 1736 C CA . ALA A 1 220 ? -14.325 5.842 30.791 1.00 94.81 220 ALA A CA 1
ATOM 1737 C C . ALA A 1 220 ? -13.486 5.022 29.799 1.00 94.81 220 ALA A C 1
ATOM 1739 O O . ALA A 1 220 ? -13.587 5.250 28.597 1.00 94.81 220 ALA A O 1
ATOM 1740 N N . GLN A 1 221 ? -12.739 4.024 30.288 1.00 95.50 221 GLN A N 1
ATOM 1741 C CA . GLN A 1 221 ? -11.977 3.109 29.431 1.00 95.50 221 GLN A CA 1
ATOM 1742 C C . GLN A 1 221 ? -12.902 2.308 28.511 1.00 95.50 221 GLN A C 1
ATOM 1744 O O . GLN A 1 221 ? -12.632 2.204 27.322 1.00 95.50 221 GLN A O 1
ATOM 1749 N N . ILE A 1 222 ? -14.036 1.808 29.017 1.00 96.44 222 ILE A N 1
ATOM 1750 C CA . ILE A 1 222 ? -15.020 1.090 28.189 1.00 96.44 222 ILE A CA 1
ATOM 1751 C C . ILE A 1 222 ? -15.514 1.981 27.038 1.00 96.44 222 ILE A C 1
ATOM 1753 O O . ILE A 1 222 ? -15.589 1.523 25.899 1.00 96.44 222 ILE A O 1
ATOM 1757 N N . ALA A 1 223 ? -15.834 3.251 27.307 1.00 96.44 223 ALA A N 1
ATOM 1758 C CA . ALA A 1 223 ? -16.294 4.188 26.280 1.00 96.44 223 ALA A CA 1
ATOM 1759 C C . ALA A 1 223 ? -15.205 4.517 25.240 1.00 96.44 223 ALA A C 1
ATOM 1761 O O . ALA A 1 223 ? -15.499 4.602 24.045 1.00 96.44 223 ALA A O 1
ATOM 1762 N N . GLU A 1 224 ? -13.957 4.672 25.683 1.00 96.31 224 GLU A N 1
ATOM 1763 C CA . GLU A 1 224 ? -12.801 4.898 24.811 1.00 96.31 224 GLU A CA 1
ATOM 1764 C C . GLU A 1 224 ? -12.541 3.692 23.899 1.00 96.31 224 GLU A C 1
ATOM 1766 O O . GLU A 1 224 ? -12.563 3.843 22.679 1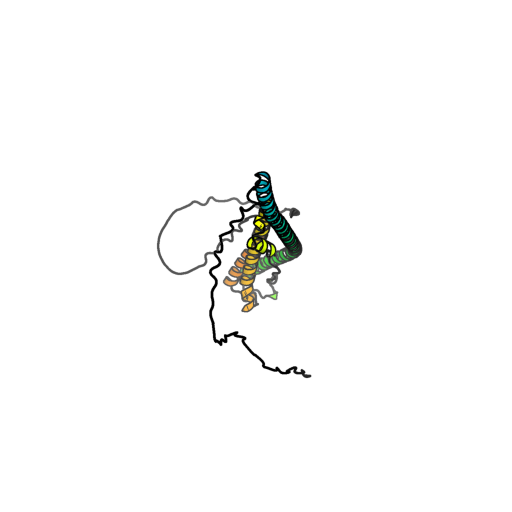.00 96.31 224 GLU A O 1
ATOM 1771 N N . ILE A 1 225 ? -12.418 2.488 24.470 1.00 97.06 225 ILE A N 1
ATOM 1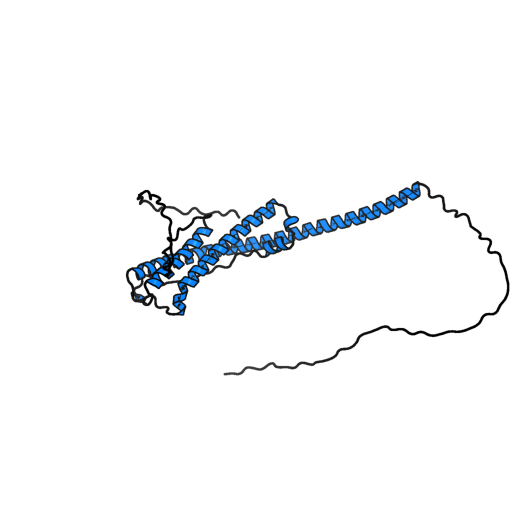772 C CA . ILE A 1 225 ? -12.218 1.238 23.719 1.00 97.06 225 ILE A CA 1
ATOM 1773 C C . ILE A 1 225 ? -13.374 1.024 22.732 1.00 97.06 225 ILE A C 1
ATOM 1775 O O . ILE A 1 225 ? -13.141 0.675 21.578 1.00 97.06 225 ILE A O 1
ATOM 1779 N N . THR A 1 226 ? -14.621 1.303 23.135 1.00 97.56 226 THR A N 1
ATOM 1780 C CA . THR A 1 226 ? -15.788 1.221 22.235 1.00 97.56 226 THR A CA 1
ATOM 1781 C C . THR A 1 226 ? -15.642 2.156 21.037 1.00 97.56 226 THR A C 1
ATOM 1783 O O . THR A 1 226 ? -15.915 1.751 19.910 1.00 97.56 226 THR A O 1
ATOM 1786 N N . THR A 1 227 ? -15.194 3.393 21.261 1.00 97.00 227 THR A N 1
ATOM 1787 C CA . THR A 1 227 ? -15.003 4.380 20.189 1.00 97.00 227 THR A CA 1
ATOM 1788 C C . THR A 1 227 ? -13.898 3.943 19.230 1.00 97.00 227 THR A C 1
ATOM 1790 O O . THR A 1 227 ? -14.087 3.996 18.019 1.00 97.00 227 THR A O 1
ATOM 1793 N N . LEU A 1 228 ? -12.768 3.465 19.756 1.00 96.50 228 LEU A N 1
ATOM 1794 C CA . LEU A 1 228 ? -11.645 2.978 18.949 1.00 96.50 228 LEU A CA 1
ATOM 1795 C C . LEU A 1 228 ? -12.022 1.731 18.136 1.00 96.50 228 LEU A C 1
ATOM 1797 O O . LEU A 1 228 ? -11.726 1.659 16.948 1.00 96.50 228 LEU A O 1
ATOM 1801 N N . THR A 1 229 ? -12.776 0.806 18.737 1.00 96.50 229 THR A N 1
ATOM 1802 C CA . THR A 1 229 ? -13.307 -0.383 18.047 1.00 96.50 229 THR A CA 1
ATOM 1803 C C . THR A 1 229 ? -14.272 0.009 16.924 1.00 96.50 229 THR A C 1
ATOM 1805 O O . THR A 1 229 ? -14.236 -0.573 15.846 1.00 96.50 229 THR A O 1
ATOM 1808 N N . GLN A 1 230 ? -15.121 1.022 17.143 1.00 95.38 230 GLN A N 1
ATOM 1809 C CA . GLN A 1 230 ? -16.002 1.554 16.098 1.00 95.38 230 GLN A CA 1
ATOM 1810 C C . GLN A 1 230 ? -15.218 2.205 14.961 1.00 95.38 230 GLN A C 1
ATOM 1812 O O . GLN A 1 230 ? -15.587 2.016 13.809 1.00 95.38 230 GLN A O 1
ATOM 1817 N N . ILE A 1 231 ? -14.155 2.956 15.267 1.00 92.50 231 ILE A N 1
ATOM 1818 C CA . ILE A 1 231 ? -13.276 3.535 14.244 1.00 92.50 231 ILE A CA 1
ATOM 1819 C C . ILE A 1 231 ? -12.667 2.419 13.396 1.00 92.50 231 ILE A C 1
ATOM 1821 O O . ILE A 1 231 ? -12.784 2.498 12.178 1.00 92.50 231 ILE A O 1
ATOM 1825 N N . ALA A 1 232 ? -12.116 1.376 14.028 1.00 93.19 232 ALA A N 1
ATOM 1826 C CA . ALA A 1 232 ? -11.511 0.249 13.322 1.00 93.19 232 ALA A CA 1
ATOM 1827 C C . ALA A 1 232 ? -12.509 -0.485 12.412 1.00 93.19 232 ALA A C 1
ATOM 1829 O O . ALA A 1 232 ? -12.226 -0.730 11.243 1.00 93.19 232 ALA A O 1
ATOM 1830 N N . LEU A 1 233 ? -13.720 -0.741 12.912 1.00 92.19 233 LEU A N 1
ATOM 1831 C CA . LEU A 1 233 ? -14.778 -1.371 12.121 1.00 92.19 233 LEU A CA 1
ATOM 1832 C C . LEU A 1 233 ? -15.242 -0.481 10.952 1.00 92.19 233 LEU A C 1
ATOM 1834 O O . LEU A 1 233 ? -15.589 -0.975 9.888 1.00 92.19 233 LEU A O 1
ATOM 1838 N N . CYS A 1 234 ? -15.256 0.843 11.135 1.00 89.44 234 CYS A N 1
ATOM 1839 C CA . CYS A 1 234 ? -15.703 1.782 10.104 1.00 89.44 234 CYS A CA 1
ATOM 1840 C C . CYS A 1 234 ? -14.639 2.078 9.041 1.00 89.44 234 CYS A C 1
ATOM 1842 O O . CYS A 1 234 ? -14.996 2.420 7.914 1.00 89.44 234 CYS A O 1
ATOM 1844 N N . SER A 1 235 ? -13.348 2.020 9.382 1.00 83.12 235 SER A N 1
ATOM 1845 C CA . SER A 1 235 ? -12.270 2.201 8.402 1.00 83.12 235 SER A CA 1
ATOM 1846 C C . SER A 1 235 ? -12.281 1.109 7.340 1.00 83.12 235 SER A C 1
ATOM 1848 O O . SER A 1 235 ? -11.985 1.390 6.182 1.00 83.12 235 SER A O 1
ATOM 1850 N N . ASP A 1 236 ? -12.719 -0.088 7.709 1.00 69.50 236 ASP A N 1
ATOM 1851 C CA . ASP A 1 236 ? -12.871 -1.213 6.797 1.00 69.50 236 ASP A CA 1
ATOM 1852 C C . ASP A 1 236 ? -13.981 -0.994 5.756 1.00 69.50 236 ASP A C 1
ATOM 1854 O O . ASP A 1 236 ? -13.777 -1.250 4.569 1.00 69.50 236 ASP A O 1
ATOM 1858 N N . ASP A 1 237 ? -15.120 -0.420 6.156 1.00 68.81 237 ASP A N 1
ATOM 1859 C CA . ASP A 1 237 ? -16.226 -0.091 5.240 1.00 68.81 237 ASP A CA 1
ATOM 1860 C C . ASP A 1 237 ? -15.829 0.960 4.181 1.00 68.81 237 ASP A C 1
ATOM 1862 O O . ASP A 1 237 ? -16.329 0.947 3.052 1.00 68.81 237 ASP A O 1
ATOM 1866 N N . LEU A 1 238 ? -14.901 1.871 4.510 1.00 59.75 238 LEU A N 1
ATOM 1867 C CA . LEU A 1 238 ? -14.410 2.898 3.579 1.00 59.75 238 LEU A CA 1
ATOM 1868 C C . LEU A 1 238 ? -13.585 2.320 2.421 1.00 59.75 238 LEU A C 1
ATOM 1870 O O . LEU A 1 238 ? -13.416 2.999 1.402 1.00 59.75 238 LEU A O 1
ATOM 1874 N N . ALA A 1 239 ? -13.078 1.093 2.563 1.00 59.81 239 ALA A N 1
ATOM 1875 C CA . ALA A 1 239 ? -12.362 0.395 1.505 1.00 59.81 239 ALA A CA 1
ATOM 1876 C C . ALA A 1 239 ? -13.306 -0.264 0.476 1.00 59.81 239 ALA A C 1
ATOM 1878 O O . ALA A 1 239 ? -12.892 -0.445 -0.671 1.00 59.81 239 ALA A O 1
ATOM 1879 N N . ASP A 1 240 ? -14.555 -0.583 0.848 1.00 55.75 240 ASP A N 1
ATOM 1880 C CA . ASP A 1 240 ? -15.500 -1.348 0.010 1.00 55.75 240 ASP A CA 1
ATOM 1881 C C . ASP A 1 240 ? -16.427 -0.450 -0.836 1.00 55.75 240 ASP A C 1
ATOM 1883 O O . ASP A 1 240 ? -16.693 -0.735 -2.005 1.00 55.75 240 ASP A O 1
ATOM 1887 N N . GLU A 1 241 ? -16.858 0.704 -0.312 1.00 45.00 241 GLU A N 1
ATOM 1888 C CA . GLU A 1 241 ? -17.677 1.662 -1.067 1.00 45.00 241 GLU A CA 1
ATOM 1889 C C . GLU A 1 241 ? -17.052 3.056 -1.062 1.00 45.00 241 GLU A C 1
ATOM 1891 O O . GLU A 1 241 ? -16.804 3.634 -0.009 1.00 45.00 241 GLU A O 1
ATOM 1896 N N . GLY A 1 242 ? -16.825 3.624 -2.252 1.00 45.31 242 GLY A N 1
ATOM 1897 C CA . GLY A 1 242 ? -16.164 4.916 -2.459 1.00 45.31 242 GLY A CA 1
ATOM 1898 C C . GLY A 1 242 ? -16.729 6.091 -1.644 1.00 45.31 242 GLY A C 1
ATOM 1899 O O . GLY A 1 242 ? -17.456 6.927 -2.178 1.00 45.31 242 GLY A O 1
ATOM 1900 N N . GLY A 1 243 ? -16.311 6.211 -0.381 1.00 38.91 243 GLY A N 1
ATOM 1901 C CA . GLY A 1 243 ? -16.561 7.355 0.495 1.00 38.91 243 GLY A CA 1
ATOM 1902 C C . GLY A 1 243 ? -17.839 7.303 1.341 1.00 38.91 243 GLY A C 1
ATOM 1903 O O . GLY A 1 243 ? -18.439 8.353 1.582 1.00 38.91 243 GLY A O 1
ATOM 1904 N N . GLY A 1 244 ? -18.268 6.132 1.817 1.00 39.03 244 GLY A N 1
ATOM 1905 C CA . GLY A 1 244 ? -19.343 6.032 2.811 1.00 39.03 244 GLY A CA 1
ATOM 1906 C C . GLY A 1 244 ? -18.901 6.500 4.203 1.00 39.03 244 GLY A C 1
ATOM 1907 O O . GLY A 1 244 ? -18.401 5.714 4.993 1.00 39.03 244 GLY A O 1
ATOM 1908 N N . VAL A 1 245 ? -19.078 7.785 4.529 1.00 42.84 245 VAL A N 1
ATOM 1909 C CA . VAL A 1 245 ? -18.717 8.342 5.848 1.00 42.84 245 VAL A CA 1
ATOM 1910 C C . VAL A 1 245 ? -19.571 7.713 6.955 1.00 42.84 245 VAL A C 1
ATOM 1912 O O . VAL A 1 245 ? -20.730 8.090 7.150 1.00 42.84 245 VAL A O 1
ATOM 1915 N N . CYS A 1 246 ? -18.978 6.821 7.746 1.00 49.03 246 CYS A N 1
ATOM 1916 C CA . CYS A 1 246 ? -19.501 6.475 9.060 1.00 49.03 246 CYS A CA 1
ATOM 1917 C C . CYS A 1 246 ? -19.344 7.685 9.985 1.00 49.03 246 CYS A C 1
ATOM 1919 O O . CYS A 1 246 ? -18.255 8.025 10.445 1.00 49.03 246 CYS A O 1
ATOM 1921 N N . ALA A 1 247 ? -20.452 8.383 10.232 1.00 40.75 247 ALA A N 1
ATOM 1922 C CA . ALA A 1 247 ? -20.506 9.465 11.200 1.00 40.75 247 ALA A CA 1
ATOM 1923 C C . ALA A 1 247 ? -20.362 8.887 12.617 1.00 40.75 247 ALA A C 1
ATOM 1925 O O . ALA A 1 247 ? -21.357 8.606 13.287 1.00 40.75 247 ALA A O 1
ATOM 1926 N N . VAL A 1 248 ? -19.122 8.714 13.081 1.00 48.97 248 VAL A N 1
ATOM 1927 C CA . VAL A 1 248 ? -18.837 8.499 14.501 1.00 48.97 248 VAL A CA 1
ATOM 1928 C C . VAL A 1 248 ? -19.278 9.773 15.217 1.00 48.97 248 VAL A C 1
ATOM 1930 O O . VAL A 1 248 ? -18.683 10.840 15.058 1.00 48.97 248 VAL A O 1
ATOM 1933 N N . GLY A 1 249 ? -20.402 9.691 15.929 1.00 41.22 249 GLY A N 1
ATOM 1934 C CA . GLY A 1 249 ? -20.957 10.795 16.701 1.00 41.22 249 GLY A CA 1
ATOM 1935 C C . GLY A 1 249 ? -19.956 11.222 17.765 1.00 41.22 249 GLY A C 1
ATOM 1936 O O . GLY A 1 249 ? -19.880 10.603 18.821 1.00 41.22 249 GLY A O 1
ATOM 1937 N N . GLY A 1 250 ? -19.179 12.263 17.461 1.00 35.16 250 GLY A N 1
ATOM 1938 C CA . GLY A 1 250 ? -18.141 12.798 18.328 1.00 35.16 250 GLY A CA 1
ATOM 1939 C C . GLY A 1 250 ? -18.693 13.161 19.702 1.00 35.16 250 GLY A C 1
ATOM 1940 O O . GLY A 1 250 ? -19.356 14.184 19.872 1.00 35.16 250 GLY A O 1
ATOM 1941 N N . GLY A 1 251 ? -18.388 12.321 20.689 1.00 33.97 251 GLY A N 1
ATOM 1942 C CA . GLY A 1 251 ? -18.439 12.689 22.091 1.00 33.97 251 GLY A CA 1
ATOM 1943 C C . GLY A 1 251 ? -17.379 13.752 22.345 1.00 33.97 251 GLY A C 1
ATOM 1944 O O . GLY A 1 251 ? -16.186 13.503 22.185 1.00 33.97 251 GLY A O 1
ATOM 1945 N N . GLN A 1 252 ? -17.838 14.951 22.698 1.00 33.56 252 GLN A N 1
ATOM 1946 C CA . GLN A 1 252 ? -17.033 16.088 23.126 1.00 33.56 252 GLN A CA 1
ATOM 1947 C C . GLN A 1 252 ? -15.922 15.631 24.089 1.00 33.56 252 GLN A C 1
ATOM 1949 O O . GLN A 1 252 ? -16.189 15.219 25.220 1.00 33.56 252 GLN A O 1
ATOM 1954 N N . ARG A 1 253 ? -14.663 15.742 23.657 1.00 33.44 253 ARG A N 1
ATOM 1955 C CA . ARG A 1 253 ? -13.500 15.655 24.541 1.00 33.44 253 ARG A CA 1
ATOM 1956 C C . ARG A 1 253 ? -13.588 16.849 25.497 1.00 33.44 253 ARG A C 1
ATOM 1958 O O . ARG A 1 253 ? -13.430 17.994 25.078 1.00 33.44 253 ARG A O 1
ATOM 1965 N N . ALA A 1 254 ? -13.923 16.588 26.758 1.00 35.72 254 ALA A N 1
ATOM 1966 C CA . ALA A 1 254 ? -13.965 17.593 27.812 1.00 35.72 254 ALA A CA 1
ATOM 1967 C C . ALA A 1 254 ? -12.535 18.069 28.119 1.00 35.72 254 ALA A C 1
ATOM 1969 O O . ALA A 1 254 ? -11.829 17.480 28.931 1.00 35.72 254 ALA A O 1
ATOM 1970 N N . GLY A 1 255 ? -12.108 19.124 27.425 1.00 31.16 255 GLY A N 1
ATOM 1971 C CA . GLY A 1 255 ? -10.965 19.952 27.788 1.00 31.16 255 GLY A CA 1
ATOM 1972 C C . GLY A 1 255 ? -11.461 21.175 28.552 1.00 31.16 255 GLY A C 1
ATOM 1973 O O . GLY A 1 255 ? -12.160 22.020 28.000 1.00 31.16 255 GLY A O 1
ATOM 1974 N N . SER A 1 256 ? -11.136 21.224 29.838 1.00 32.47 256 SER A N 1
ATOM 1975 C CA . SER A 1 256 ? -11.310 22.370 30.725 1.00 32.47 256 SER A CA 1
ATOM 1976 C C . SER A 1 256 ? -10.392 23.534 30.336 1.00 32.47 256 SER A C 1
ATOM 1978 O O . SER A 1 256 ? -9.208 23.298 30.099 1.00 32.47 256 SER A O 1
ATOM 1980 N N . GLY A 1 257 ? -10.903 24.766 30.419 1.00 30.06 257 GLY A N 1
ATOM 1981 C CA . GLY A 1 257 ? -10.090 25.965 30.656 1.00 30.06 257 GLY A CA 1
ATOM 1982 C C . GLY A 1 257 ? -10.269 27.096 29.643 1.00 30.06 257 GLY A C 1
ATOM 1983 O O . GLY A 1 257 ? -9.533 27.157 28.670 1.00 30.06 257 GLY A O 1
ATOM 1984 N N . ASP A 1 258 ? -11.241 27.967 29.928 1.00 34.19 258 ASP A N 1
ATOM 1985 C CA . ASP A 1 258 ? -11.200 29.434 29.806 1.00 34.19 258 ASP A CA 1
ATOM 1986 C C . ASP A 1 258 ? -10.649 30.091 28.520 1.00 34.19 258 ASP A C 1
ATOM 1988 O O . ASP A 1 258 ? -9.449 30.214 28.327 1.00 34.19 258 ASP A O 1
ATOM 1992 N N . GLU A 1 259 ? -11.538 30.627 27.674 1.00 32.38 259 GLU A N 1
ATOM 1993 C CA . GLU A 1 259 ? -11.849 32.073 27.614 1.00 32.38 259 GLU A CA 1
ATOM 1994 C C . GLU A 1 259 ? -12.694 32.430 26.367 1.00 32.38 259 GLU A C 1
ATOM 1996 O O . GLU A 1 259 ? -12.306 32.231 25.223 1.00 32.38 259 GLU A O 1
ATOM 2001 N N . LEU A 1 260 ? -13.862 33.014 26.653 1.00 33.47 260 LEU A N 1
ATOM 2002 C CA . LEU A 1 260 ? -14.500 34.159 25.987 1.00 33.47 260 LEU A CA 1
ATOM 2003 C C . LEU A 1 260 ? -14.845 34.154 24.476 1.00 33.47 260 LEU A C 1
ATOM 2005 O O . LEU A 1 260 ? -14.023 34.335 23.587 1.00 33.47 260 LEU A O 1
ATOM 2009 N N . SER A 1 261 ? -16.167 34.277 24.287 1.00 34.03 261 SER A N 1
ATOM 2010 C CA . SER A 1 261 ? -16.866 35.199 23.373 1.00 34.03 261 SER A CA 1
ATOM 2011 C C . SER A 1 261 ? -17.377 34.698 22.015 1.00 34.03 261 SER A C 1
ATOM 2013 O O . SER A 1 261 ? -16.682 34.651 21.011 1.00 34.03 261 SER A O 1
ATOM 2015 N N . ALA A 1 262 ? -18.709 34.555 22.012 1.00 32.66 262 ALA A N 1
ATOM 2016 C CA . ALA A 1 262 ? -19.646 35.170 21.069 1.00 32.66 262 ALA A CA 1
ATOM 2017 C C . ALA A 1 262 ? -19.691 34.666 19.615 1.00 32.66 262 ALA A C 1
ATOM 2019 O O . ALA A 1 262 ? -18.929 35.096 18.761 1.00 32.66 262 ALA A O 1
ATOM 2020 N N . SER A 1 263 ? -20.757 33.924 19.293 1.00 33.09 263 SER A N 1
ATOM 2021 C CA . SER A 1 263 ? -21.675 34.293 18.202 1.00 33.09 263 SER A CA 1
ATOM 2022 C C . SER A 1 263 ? -22.907 33.382 18.204 1.00 33.09 263 SER A C 1
ATOM 2024 O O . SER A 1 263 ? -22.845 32.191 17.906 1.00 33.09 263 SER A O 1
ATOM 2026 N N . LEU A 1 264 ? -24.048 33.972 18.560 1.00 35.84 264 LEU A N 1
ATOM 2027 C CA . LEU A 1 264 ? -25.380 33.426 18.337 1.00 35.84 264 LEU A CA 1
ATOM 2028 C C . LEU A 1 264 ? -25.685 33.418 16.835 1.00 35.84 264 LEU A C 1
ATOM 2030 O O . LEU A 1 264 ? -25.939 34.478 16.266 1.00 35.84 264 LEU A O 1
ATOM 2034 N N . HIS A 1 265 ? -25.841 32.242 16.227 1.00 32.38 265 HIS A N 1
ATOM 2035 C CA . HIS A 1 265 ? -26.771 32.108 15.107 1.00 32.38 265 HIS A CA 1
ATOM 2036 C C . HIS A 1 265 ? -27.513 30.774 15.125 1.00 32.38 265 HIS A C 1
ATOM 2038 O O . HIS A 1 265 ? -26.969 29.695 14.912 1.00 32.38 265 HIS A O 1
ATOM 2044 N N . ALA A 1 266 ? -28.809 30.900 15.401 1.00 36.72 266 ALA A N 1
ATOM 2045 C CA . ALA A 1 266 ? -29.796 29.845 15.389 1.00 36.72 266 ALA A CA 1
ATOM 2046 C C . ALA A 1 266 ? -29.955 29.257 13.979 1.00 36.72 266 ALA A C 1
ATOM 2048 O O . ALA A 1 266 ? -30.313 29.967 13.038 1.00 36.72 266 ALA A O 1
ATOM 2049 N N . ARG A 1 267 ? -29.808 27.936 13.848 1.00 33.12 267 ARG A N 1
ATOM 2050 C CA . ARG A 1 267 ? -30.436 27.182 12.759 1.00 33.12 267 ARG A CA 1
ATOM 2051 C C . ARG A 1 267 ? -31.298 26.064 13.325 1.00 33.12 267 ARG A C 1
ATOM 2053 O O . ARG A 1 267 ? -30.862 25.232 14.109 1.00 33.12 267 ARG A O 1
ATOM 2060 N N . ARG A 1 268 ? -32.565 26.134 12.919 1.00 31.81 268 ARG A N 1
ATOM 2061 C CA . ARG A 1 268 ? -33.660 25.211 13.201 1.00 31.81 268 ARG A CA 1
ATOM 2062 C C . ARG A 1 268 ? -33.302 23.796 12.739 1.00 31.81 268 ARG A C 1
ATOM 2064 O O . ARG A 1 268 ? -32.979 23.603 11.571 1.00 31.81 268 ARG A O 1
ATOM 2071 N N . LEU A 1 269 ? -33.450 22.824 13.633 1.00 35.47 269 LEU A N 1
ATOM 2072 C CA . LEU A 1 269 ? -33.582 21.407 13.294 1.00 35.47 269 LEU A CA 1
ATOM 2073 C C . LEU A 1 269 ? -35.007 21.148 12.777 1.00 35.47 269 LEU A C 1
ATOM 2075 O O . LEU A 1 269 ? -35.957 21.580 13.437 1.00 35.47 269 LEU A O 1
ATOM 2079 N N . PRO A 1 270 ? -35.208 20.424 11.665 1.00 41.59 270 PRO A N 1
ATOM 2080 C CA . PRO A 1 270 ? -36.473 19.762 11.414 1.00 41.59 270 PRO A CA 1
ATOM 2081 C C . PRO A 1 270 ? -36.479 18.354 12.019 1.00 41.59 270 PRO A C 1
ATOM 2083 O O . PRO A 1 270 ? -35.503 17.607 11.976 1.00 41.59 270 PRO A O 1
ATOM 2086 N N . ALA A 1 271 ? -37.627 18.027 12.600 1.00 34.69 271 ALA A N 1
ATOM 2087 C CA . ALA A 1 271 ? -37.937 16.772 13.251 1.00 34.69 271 ALA A CA 1
ATOM 2088 C C . ALA A 1 271 ? -38.272 15.641 12.260 1.00 34.69 271 ALA A C 1
ATOM 2090 O O . ALA A 1 271 ? -38.903 15.867 11.234 1.00 34.69 271 ALA A O 1
ATOM 2091 N N . ALA A 1 272 ? -37.954 14.425 12.714 1.00 37.38 272 ALA A N 1
ATOM 2092 C CA . ALA A 1 272 ? -38.643 13.151 12.494 1.00 37.38 272 ALA A CA 1
ATOM 2093 C C . ALA A 1 272 ? -38.687 12.520 11.086 1.00 37.38 272 ALA A C 1
ATOM 2095 O O . ALA A 1 272 ? -39.361 12.990 10.179 1.00 37.38 272 ALA A O 1
ATOM 2096 N N . SER A 1 273 ? -38.179 11.284 11.007 1.00 36.97 273 SER A N 1
ATOM 2097 C CA . SER A 1 273 ? -38.912 10.182 10.370 1.00 36.97 273 SER A CA 1
ATOM 2098 C C . SER A 1 273 ? -38.418 8.826 10.886 1.00 36.97 273 SER A C 1
ATOM 2100 O O . SER A 1 273 ? -37.337 8.359 10.535 1.00 36.97 273 SER A O 1
ATOM 2102 N N . ARG A 1 274 ? -39.252 8.170 11.702 1.00 48.84 274 ARG A N 1
ATOM 2103 C CA . ARG A 1 274 ? -39.171 6.732 11.994 1.00 48.84 274 ARG A CA 1
ATOM 2104 C C . ARG A 1 274 ? -39.421 5.943 10.707 1.00 48.84 274 ARG A C 1
ATOM 2106 O O . ARG A 1 274 ? -40.507 6.045 10.142 1.00 48.84 274 ARG A O 1
ATOM 2113 N N . ARG A 1 275 ? -38.494 5.063 10.327 1.00 41.28 275 ARG A N 1
ATOM 2114 C CA . ARG A 1 275 ? -38.799 3.864 9.530 1.00 41.28 275 ARG A CA 1
ATOM 2115 C C . ARG A 1 275 ? -37.994 2.672 10.042 1.00 41.28 275 ARG A C 1
ATOM 2117 O O . ARG A 1 275 ? -36.845 2.477 9.676 1.00 41.28 275 ARG A O 1
ATOM 2124 N N . GLN A 1 276 ? -38.645 1.859 10.870 1.00 43.69 276 GLN A N 1
ATOM 2125 C CA . GLN A 1 276 ? -38.386 0.423 10.931 1.00 43.69 276 GLN A CA 1
ATOM 2126 C C . GLN A 1 276 ? -38.994 -0.213 9.674 1.00 43.69 276 GLN A C 1
ATOM 2128 O O . GLN A 1 276 ? -40.194 -0.064 9.460 1.00 43.69 276 GLN A O 1
ATOM 2133 N N . HIS A 1 277 ? -38.190 -0.903 8.860 1.00 35.03 277 HIS A N 1
ATOM 2134 C CA . HIS A 1 277 ? -38.478 -2.268 8.392 1.00 35.03 277 HIS A CA 1
ATOM 2135 C C . HIS A 1 277 ? -37.436 -2.784 7.383 1.00 35.03 277 HIS A C 1
ATOM 2137 O O . HIS A 1 277 ? -37.141 -2.127 6.390 1.00 35.03 277 HIS A O 1
ATOM 2143 N N . ARG A 1 278 ? -37.066 -4.058 7.599 1.00 35.28 278 ARG A N 1
ATOM 2144 C CA . ARG A 1 278 ? -36.585 -5.066 6.633 1.00 35.28 278 ARG A CA 1
ATOM 2145 C C . ARG A 1 278 ? -35.106 -5.021 6.221 1.00 35.28 278 ARG A C 1
ATOM 2147 O O . ARG A 1 278 ? -34.750 -4.575 5.137 1.00 35.28 278 ARG A O 1
ATOM 2154 N N . GLN A 1 279 ? -34.273 -5.654 7.050 1.00 41.62 279 GLN A N 1
ATOM 2155 C CA . GLN A 1 279 ? -33.055 -6.314 6.583 1.00 41.62 279 GLN A CA 1
ATOM 2156 C C . GLN A 1 279 ? -33.427 -7.601 5.831 1.00 41.62 279 GLN A C 1
ATOM 2158 O O . GLN A 1 279 ? -33.940 -8.544 6.421 1.00 41.62 279 GLN A O 1
ATOM 2163 N N . HIS A 1 280 ? -33.204 -7.595 4.520 1.00 39.84 280 HIS A N 1
ATOM 2164 C CA . HIS A 1 280 ? -32.884 -8.764 3.699 1.00 39.84 280 HIS A CA 1
ATOM 2165 C C . HIS A 1 280 ? -32.213 -8.235 2.420 1.00 39.84 280 HIS A C 1
ATOM 2167 O O . HIS A 1 280 ? -32.886 -7.831 1.475 1.00 39.84 280 HIS A O 1
ATOM 2173 N N . ARG A 1 281 ? -30.880 -8.204 2.411 1.00 41.53 281 ARG A N 1
ATOM 2174 C CA . ARG A 1 281 ? -30.019 -8.183 1.214 1.00 41.53 281 ARG A CA 1
ATOM 2175 C C . ARG A 1 281 ? -28.925 -9.204 1.540 1.00 41.53 281 ARG A C 1
ATOM 2177 O O . ARG A 1 281 ? -28.233 -9.023 2.525 1.00 41.53 281 ARG A O 1
ATOM 2184 N N . ILE A 1 282 ? -28.954 -10.436 1.033 1.00 37.88 282 ILE A N 1
ATOM 2185 C CA . ILE A 1 282 ? -28.451 -10.856 -0.286 1.00 37.88 282 ILE A CA 1
ATOM 2186 C C . ILE A 1 282 ? -27.325 -9.933 -0.760 1.00 37.88 282 ILE A C 1
ATOM 2188 O O . ILE A 1 282 ? -27.572 -8.941 -1.440 1.00 37.88 282 ILE A O 1
ATOM 2192 N N . PHE A 1 283 ? -26.104 -10.268 -0.340 1.00 35.34 283 PHE A N 1
ATOM 2193 C CA . PHE A 1 283 ? -24.862 -9.706 -0.859 1.00 35.34 283 PHE A CA 1
ATOM 2194 C C . PHE A 1 283 ? -24.746 -10.013 -2.362 1.00 35.34 283 PHE A C 1
ATOM 2196 O O . PHE A 1 283 ? -24.907 -11.178 -2.748 1.00 35.34 283 PHE A O 1
ATOM 2203 N N . PRO A 1 284 ? -24.485 -9.021 -3.229 1.00 39.88 284 PRO A N 1
ATOM 2204 C CA . PRO A 1 284 ? -24.112 -9.293 -4.605 1.00 39.88 284 PRO A CA 1
ATOM 2205 C C . PRO A 1 284 ? -22.700 -9.887 -4.629 1.00 39.88 284 PRO A C 1
ATOM 2207 O O . PRO A 1 284 ? -21.786 -9.410 -3.964 1.00 39.88 284 PRO A O 1
ATOM 2210 N N . SER A 1 285 ? -22.529 -10.958 -5.399 1.00 35.59 285 SER A N 1
ATOM 2211 C CA . SER A 1 285 ? -21.222 -11.523 -5.718 1.00 35.59 285 SER A CA 1
ATOM 2212 C C . SER A 1 285 ? -20.426 -10.468 -6.492 1.00 35.59 285 SER A C 1
ATOM 2214 O O . SER A 1 285 ? -20.758 -10.156 -7.637 1.00 35.59 285 SER A O 1
ATOM 2216 N N . MET A 1 286 ? -19.431 -9.863 -5.842 1.00 33.44 286 MET A N 1
ATOM 2217 C CA . MET A 1 286 ? -18.569 -8.860 -6.455 1.00 33.44 286 MET A CA 1
ATOM 2218 C C . MET A 1 286 ? -17.606 -9.573 -7.412 1.00 33.44 286 MET A C 1
ATOM 2220 O O . MET A 1 286 ? -16.638 -10.212 -7.003 1.00 33.44 286 MET A O 1
ATOM 2224 N N . ARG A 1 287 ? -17.914 -9.516 -8.711 1.00 31.45 287 ARG A N 1
ATOM 2225 C CA . ARG A 1 287 ? -16.966 -9.836 -9.778 1.00 31.45 287 ARG A CA 1
ATOM 2226 C C . ARG A 1 287 ? -16.131 -8.580 -10.005 1.00 31.45 287 ARG A C 1
ATOM 2228 O O . ARG A 1 287 ? -16.558 -7.671 -10.708 1.00 31.45 287 ARG A O 1
ATOM 2235 N N . ILE A 1 288 ? -14.972 -8.531 -9.365 1.00 36.59 288 ILE A N 1
ATOM 2236 C CA . ILE A 1 288 ? -13.946 -7.542 -9.667 1.00 36.59 288 ILE A CA 1
ATOM 2237 C C . ILE A 1 288 ? -13.317 -7.963 -11.004 1.00 36.59 288 ILE A C 1
ATOM 2239 O O . ILE A 1 288 ? -12.619 -8.974 -11.067 1.00 36.59 288 ILE A O 1
ATOM 2243 N N . GLU A 1 289 ? -13.614 -7.247 -12.090 1.00 34.34 289 GLU A N 1
ATOM 2244 C CA . GLU A 1 289 ? -12.816 -7.350 -13.317 1.00 34.34 289 GLU A CA 1
ATOM 2245 C C . GLU A 1 289 ? -11.556 -6.483 -13.122 1.00 34.34 289 GLU A C 1
ATOM 2247 O O . GLU A 1 289 ? -11.638 -5.255 -13.150 1.00 34.34 289 GLU A O 1
ATOM 2252 N N . LEU A 1 290 ? -10.419 -7.141 -12.834 1.00 45.47 290 LEU A N 1
ATOM 2253 C CA . LEU A 1 290 ? -9.066 -6.577 -12.647 1.00 45.47 290 LEU A CA 1
ATOM 2254 C C . LEU A 1 290 ? -8.025 -7.294 -13.512 1.00 45.47 290 LEU A C 1
ATOM 2256 O O . LEU A 1 290 ? -8.047 -8.546 -13.574 1.00 45.47 290 LEU A O 1
#

pLDDT: mean 74.82, std 25.45, range [30.06, 98.31]

Foldseek 3Di:
DDDDDDDDDDDDDDDDDDDDDDDDDDDDDDDDDDDDDDDDPPPVPPPPPPPPPCDVVNVVVVVVVVVVVVCVVVVVVVVVVVVVLVVVLVVLVVVLVVLVVVLVVLVVVVVVQVVVQLVLLVVLLQQLVVCLVVALPFPVPTPDARDLDDDHDQRDCPSVVVCVVVVSVVSDDPVVNVVSVVVVVLSVLQRVLQVLLNVLSVVLCVVCVPDRTPNPDDSVNSVSSSLSSVRNSVSNVCSVDPDPDPPSPDDDPDDDDDDDDDDDDDDDDDDDDDDDDDDDDDDPDDPPPD

Sequence (290 aa):
MPETPDISAAVPAEATPPLSEGETAESAETTHVPETAKEHETMLDVHPAHHAASSWKEFFIHIATIVLGLLIAVGLEQAVEHSHHRREVAEVREELRGEREANKDSFRSETTNWRWETAELENNLMVLAYLQKHPGTPDEKLPGSLVWFHASAPNTQAAWDAAKNSGVTSLMHREEVEQYEDTYNKLKRIDDARSLAYDGMNDASRYELTDNRLSHLSPAQIAEITTLTQIALCSDDLADEGGGVCAVGGGQRAGSGDELSASLHARRLPAASRRQHRQHRIFPSMRIEL

Organism: NCBI:txid2051959